Protein AF-0000000074344062 (afdb_homodimer)

Foldseek 3Di:
DPPQDDPVVLCVVQVDPDPLRSQLVSLVVVLVVLVVVLVVLVVVLVVLVVVLVVLVVVLVVLVPDPDDDPVSVVVSVVSVVVSVVSVVVSVVSVVVNVVSVVSNVVSVVSSVVSVVPD/DPPQDDLVVLCVVQVDPDPLRSQLVSLVVVLVVLVVVLVVLVVVLVVLVVVLVVLVVVLVVLVPDPDDDPVSVVVSVVSVVVSVVSVVVSVVSVVVNVVSVVSNVVSVVSSVVSVVPD

Nearest PDB structures (foldseek):
  6ixg-assembly2_B  TM=7.627E-01  e=2.201E+00  Homo sapiens
  3u0c-assembly2_B  TM=8.629E-01  e=7.868E+00  Shigella flexneri
  7nna-assembly1_A  TM=4.066E-01  e=1.851E+00  Klebsiella pneumoniae
  6ixg-assembly2_B  TM=7.555E-01  e=1.570E+00  Homo sapiens
  3u0c-assembly2_B  TM=8.623E-01  e=7.054E+00  Shigella flexneri

Radius of gyration: 23.97 Å; Cα contacts (8 Å, |Δi|>4): 207; chains: 2; bounding box: 23×77×47 Å

pLDDT: mean 91.56, std 9.97, range [42.31, 98.69]

Organism: Artemisia annua (NCBI:txid35608)

Secondary structure (DSSP, 8-state):
--PPP-HHHHHHHHT---HHHHHHHHHHHHHHHHHHHHHHHHHHHHHHHHHHHHHHHHHHHHTT-S---HHHHHHHHHHHHHHHHHHHHHHHHHHHHHHHHHHHHHHHHHHHHHHHT-/--PPP-HHHHHHHHT---HHHHHHHHHHHHHHHHHHHHHHHHHHHHHHHHHHHHHHHHHHHHTT-S---HHHHHHHHHHHHHHHHHHHHHHHHHHHHHHHHHHHHHHHHHHHHHHS--

Solvent-accessible surface area (backbone atoms only — not comparable to full-atom values): 12515 Å² total; per-residue (Å²): 128,83,72,72,69,52,70,70,52,33,22,62,73,70,72,40,89,49,49,37,56,32,44,28,52,51,32,50,52,50,35,53,53,46,47,50,52,45,55,52,46,50,54,50,38,52,53,41,53,52,41,44,53,46,49,53,52,43,54,59,53,60,71,65,54,86,76,75,48,72,47,39,52,54,43,50,54,43,49,53,53,48,39,55,49,45,51,55,48,37,51,41,45,52,54,38,46,52,51,49,50,52,50,40,54,50,29,54,51,48,33,50,61,35,63,68,67,117,127,84,72,72,70,53,70,69,53,33,22,62,74,68,70,40,88,48,50,36,56,32,44,28,52,51,31,51,52,49,36,53,53,48,48,52,53,45,54,53,46,49,52,50,40,52,55,40,53,52,42,44,53,46,48,51,53,43,53,58,52,60,70,65,54,86,76,75,50,71,48,40,50,54,41,51,53,44,49,53,53,48,40,55,48,45,50,53,48,39,51,41,45,51,53,39,46,51,52,49,51,53,49,42,53,51,30,54,50,47,32,51,61,35,63,70,67,120

Sequence (236 aa):
MVSTPNFDELKDICGSDESKDYFKFLFVQEEAENEGYIRKTIEWCDGMHEKIAKFGAMLEEGQRFSHFDVAHWDGMECLVEAQARNGVILQAFLRLLDVLHAARDEKRKHVTVMEVHEMVSTPNFDELKDICGSDESKDYFKFLFVQEEAENEGYIRKTIEWCDGMHEKIAKFGAMLEEGQRFSHFDVAHWDGMECLVEAQARNGVILQAFLRLLDVLHAARDEKRKHVTVMEVHE

Structure (mmCIF, N/CA/C/O backbone):
data_AF-0000000074344062-model_v1
#
loop_
_entity.id
_entity.type
_entity.pdbx_description
1 polymer 'Uncharacterized protein'
#
loop_
_atom_site.group_PDB
_atom_site.id
_atom_site.type_symbol
_atom_site.label_atom_id
_atom_site.label_alt_id
_atom_site.label_comp_id
_atom_site.label_asym_id
_atom_site.label_entity_id
_atom_site.label_seq_id
_atom_site.pdbx_PDB_ins_code
_atom_site.Cartn_x
_atom_site.Cartn_y
_atom_site.Cartn_z
_atom_site.occupancy
_atom_site.B_iso_or_equiv
_atom_site.auth_seq_id
_atom_site.auth_comp_id
_atom_site.auth_asym_id
_atom_site.auth_atom_id
_atom_site.pdbx_PDB_model_num
ATOM 1 N N . MET A 1 1 ? -3.361 13.633 -6.664 1 43.03 1 MET A N 1
ATOM 2 C CA . MET A 1 1 ? -3.096 13.906 -5.258 1 43.03 1 MET A CA 1
ATOM 3 C C . MET A 1 1 ? -3.164 15.406 -4.977 1 43.03 1 MET A C 1
ATOM 5 O O . MET A 1 1 ? -2.633 16.219 -5.746 1 43.03 1 MET A O 1
ATOM 9 N N . VAL A 1 2 ? -4.129 15.781 -4.219 1 48.28 2 VAL A N 1
ATOM 10 C CA . VAL A 1 2 ? -4.254 17.203 -3.932 1 48.28 2 VAL A CA 1
ATOM 11 C C . VAL A 1 2 ? -2.969 17.719 -3.291 1 48.28 2 VAL A C 1
ATOM 13 O O . VAL A 1 2 ? -2.432 17.094 -2.373 1 48.28 2 VAL A O 1
ATOM 16 N N . SER A 1 3 ? -2.297 18.516 -3.984 1 63.81 3 SER A N 1
ATOM 17 C CA . SER A 1 3 ? -1.089 19.156 -3.473 1 63.81 3 SER A CA 1
ATOM 18 C C . SER A 1 3 ? -1.348 19.828 -2.131 1 63.81 3 SER A C 1
ATOM 20 O O . SER A 1 3 ? -2.418 20.406 -1.913 1 63.81 3 SER A O 1
ATOM 22 N N . THR A 1 4 ? -0.592 19.438 -1.161 1 72.75 4 THR A N 1
ATOM 23 C CA . THR A 1 4 ? -0.65 20.109 0.133 1 72.75 4 THR A CA 1
ATOM 24 C C . THR A 1 4 ? -0.532 21.625 -0.034 1 72.75 4 THR A C 1
ATOM 26 O O . THR A 1 4 ? 0.423 22.109 -0.641 1 72.75 4 THR A O 1
ATOM 29 N N . PRO A 1 5 ? -1.468 22.312 0.393 1 80.69 5 PRO A N 1
ATOM 30 C CA . PRO A 1 5 ? -1.459 23.766 0.246 1 80.69 5 PRO A CA 1
ATOM 31 C C . PRO A 1 5 ? -0.423 24.453 1.142 1 80.69 5 PRO A C 1
ATOM 33 O O . PRO A 1 5 ? 0.085 23.828 2.08 1 80.69 5 PRO A O 1
ATOM 36 N N . ASN A 1 6 ? -0.035 25.734 0.671 1 87.12 6 ASN A N 1
ATOM 37 C CA . ASN A 1 6 ? 0.682 26.578 1.61 1 87.12 6 ASN A CA 1
ATOM 38 C C . ASN A 1 6 ? -0.279 27.344 2.525 1 87.12 6 ASN A C 1
ATOM 40 O O . ASN A 1 6 ? -1.493 27.141 2.453 1 87.12 6 ASN A O 1
ATOM 44 N N . PHE A 1 7 ? 0.28 28.266 3.469 1 89 7 PHE A N 1
ATOM 45 C CA . PHE A 1 7 ? -0.571 28.906 4.469 1 89 7 PHE A CA 1
ATOM 46 C C . PHE A 1 7 ? -1.594 29.812 3.805 1 89 7 PHE A C 1
ATOM 48 O O . PHE A 1 7 ? -2.766 29.828 4.188 1 89 7 PHE A O 1
ATOM 55 N N . ASP A 1 8 ? -1.146 30.578 2.795 1 89.06 8 ASP A N 1
ATOM 56 C CA . ASP A 1 8 ? -2.053 31.484 2.107 1 89.06 8 ASP A CA 1
ATOM 57 C C . ASP A 1 8 ? -3.195 30.719 1.438 1 89.06 8 ASP A C 1
ATOM 59 O O . ASP A 1 8 ? -4.355 31.141 1.524 1 89.06 8 ASP A O 1
ATOM 63 N N . GLU A 1 9 ? -2.807 29.641 0.802 1 90.19 9 GLU A N 1
ATOM 64 C CA . GLU A 1 9 ? -3.818 28.812 0.167 1 90.19 9 GLU A CA 1
ATOM 65 C C . GLU A 1 9 ? -4.781 28.234 1.198 1 90.19 9 GLU A C 1
ATOM 67 O O . GLU A 1 9 ? -5.988 28.156 0.956 1 90.19 9 GLU A O 1
ATOM 72 N N . LEU A 1 10 ? -4.234 27.812 2.32 1 91.06 10 LEU A N 1
ATOM 73 C CA . LEU A 1 10 ? -5.066 27.25 3.379 1 91.06 10 LEU A CA 1
ATOM 74 C C . LEU A 1 10 ? -6.066 28.281 3.893 1 91.06 10 LEU A C 1
ATOM 76 O O . LEU A 1 10 ? -7.234 27.969 4.113 1 91.06 10 LEU A O 1
ATOM 80 N N . LYS A 1 11 ? -5.586 29.484 4.059 1 91.44 11 LYS A N 1
ATOM 81 C CA . LYS A 1 11 ? -6.449 30.578 4.508 1 91.44 11 LYS A CA 1
ATOM 82 C C . LYS A 1 11 ? -7.586 30.812 3.518 1 91.44 11 LYS A C 1
ATOM 84 O O . LYS A 1 11 ? -8.742 30.984 3.918 1 91.44 11 LYS A O 1
ATOM 89 N N . ASP A 1 12 ? -7.219 30.766 2.305 1 93.06 12 ASP A N 1
ATOM 90 C CA . ASP A 1 12 ? -8.203 30.984 1.249 1 93.06 12 ASP A CA 1
ATOM 91 C C . ASP A 1 12 ? -9.258 29.875 1.255 1 93.06 12 ASP A C 1
ATOM 93 O O . ASP A 1 12 ? -10.453 30.156 1.164 1 93.06 12 ASP A O 1
ATOM 97 N N . ILE A 1 13 ? -8.781 28.703 1.413 1 90.94 13 ILE A N 1
ATOM 98 C CA . ILE A 1 13 ? -9.664 27.547 1.35 1 90.94 13 ILE A CA 1
ATOM 99 C C . ILE A 1 13 ? -10.594 27.531 2.561 1 90.94 13 ILE A C 1
ATOM 101 O O . ILE A 1 13 ? -11.789 27.266 2.432 1 90.94 13 ILE A O 1
ATOM 105 N N . CYS A 1 14 ? -10.07 27.812 3.699 1 89.94 14 CYS A N 1
ATOM 106 C CA . CYS A 1 14 ? -10.883 27.734 4.91 1 89.94 14 CYS A CA 1
ATOM 107 C C . CYS A 1 14 ? -11.656 29.031 5.129 1 89.94 14 CYS A C 1
ATOM 109 O O . CYS A 1 14 ? -12.602 29.062 5.918 1 89.94 14 CYS A O 1
ATOM 111 N N . GLY A 1 15 ? -11.203 30.234 4.516 1 91.12 15 GLY A N 1
ATOM 112 C CA . GLY A 1 15 ? -11.875 31.516 4.645 1 91.12 15 GLY A CA 1
ATOM 113 C C . GLY A 1 15 ? -11.578 32.219 5.961 1 91.12 15 GLY A C 1
ATOM 114 O O . GLY A 1 15 ? -12.438 32.906 6.504 1 91.12 15 GLY A O 1
ATOM 115 N N . SER A 1 16 ? -10.523 31.938 6.629 1 90.56 16 SER A N 1
ATOM 116 C CA . SER A 1 16 ? -10.148 32.469 7.938 1 90.56 16 SER A CA 1
ATOM 117 C C . SER A 1 16 ? -8.641 32.688 8.031 1 90.56 16 SER A C 1
ATOM 119 O O . SER A 1 16 ? -7.855 31.875 7.543 1 90.56 16 SER A O 1
ATOM 121 N N . ASP A 1 17 ? -8.328 33.781 8.75 1 88.19 17 ASP A N 1
ATOM 122 C CA . ASP A 1 17 ? -6.922 34.094 9.023 1 88.19 17 ASP A CA 1
ATOM 123 C C . ASP A 1 17 ? -6.508 33.594 10.398 1 88.19 17 ASP A C 1
ATOM 125 O O . ASP A 1 17 ? -5.344 33.719 10.797 1 88.19 17 ASP A O 1
ATOM 129 N N . GLU A 1 18 ? -7.449 32.969 11.055 1 88.69 18 GLU A N 1
ATOM 130 C CA . GLU A 1 18 ? -7.133 32.469 12.391 1 88.69 18 GLU A CA 1
ATOM 131 C C . GLU A 1 18 ? -6.352 31.141 12.32 1 88.69 18 GLU A C 1
ATOM 133 O O . GLU A 1 18 ? -6.777 30.203 11.656 1 88.69 18 GLU A O 1
ATOM 138 N N . SER A 1 19 ? -5.211 31.125 13.039 1 89.44 19 SER A N 1
ATOM 139 C CA . SER A 1 19 ? -4.297 30 12.992 1 89.44 19 SER A CA 1
ATOM 140 C C . SER A 1 19 ? -5.012 28.688 13.344 1 89.44 19 SER A C 1
ATOM 142 O O . SER A 1 19 ? -4.801 27.672 12.695 1 89.44 19 SER A O 1
ATOM 144 N N . LYS A 1 20 ? -5.82 28.781 14.305 1 92 20 LYS A N 1
ATOM 145 C CA . LYS A 1 20 ? -6.52 27.578 14.758 1 92 20 LYS A CA 1
ATOM 146 C C . LYS A 1 20 ? -7.363 26.984 13.633 1 92 20 LYS A C 1
ATOM 148 O O . LYS A 1 20 ? -7.43 25.75 13.484 1 92 20 LYS A O 1
ATOM 153 N N . ASP A 1 21 ? -7.945 27.812 12.797 1 92.44 21 ASP A N 1
ATOM 154 C CA . ASP A 1 21 ? -8.859 27.359 11.758 1 92.44 21 ASP A CA 1
ATOM 155 C C . ASP A 1 21 ? -8.086 26.719 10.602 1 92.44 21 ASP A C 1
ATOM 157 O O . ASP A 1 21 ? -8.438 25.625 10.148 1 92.44 21 ASP A O 1
ATOM 161 N N . TYR A 1 22 ? -7.039 27.391 10.133 1 92.25 22 TYR A N 1
ATOM 162 C CA . TYR A 1 22 ? -6.383 26.828 8.953 1 92.25 22 TYR A CA 1
ATOM 163 C C . TYR A 1 22 ? -5.52 25.625 9.336 1 92.25 22 TYR A C 1
ATOM 165 O O . TYR A 1 22 ? -5.367 24.68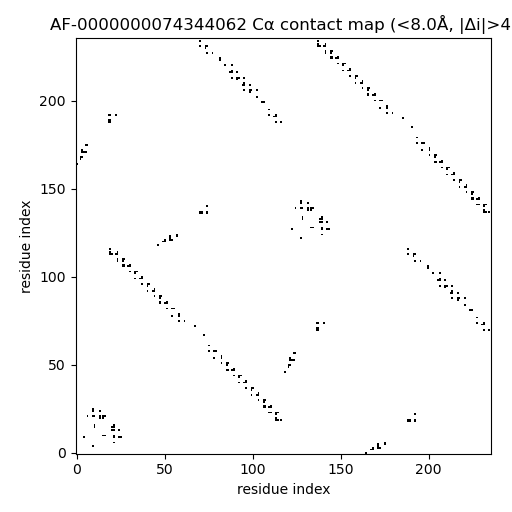8 8.547 1 92.25 22 TYR A O 1
ATOM 173 N N . PHE A 1 23 ? -4.984 25.547 10.57 1 93.81 23 PHE A N 1
ATOM 174 C CA . PHE A 1 23 ? -4.293 24.344 11 1 93.81 23 PHE A CA 1
ATOM 175 C C . PHE A 1 23 ? -5.27 23.188 11.172 1 93.81 23 PHE A C 1
ATOM 177 O O . PHE A 1 23 ? -4.98 22.047 10.781 1 93.81 23 PHE A O 1
ATOM 184 N N . LYS A 1 24 ? -6.367 23.484 11.797 1 95.06 24 LYS A N 1
ATOM 185 C CA . LYS A 1 24 ? -7.383 22.438 11.922 1 95.06 24 LYS A CA 1
ATOM 186 C C . LYS A 1 24 ? -7.766 21.875 10.562 1 95.06 24 LYS A C 1
ATOM 188 O O . LYS A 1 24 ? -7.82 20.656 10.383 1 95.06 24 LYS A O 1
ATOM 193 N N . PHE A 1 25 ? -8.055 22.75 9.648 1 94.69 25 PHE A N 1
ATOM 194 C CA . PHE A 1 25 ? -8.398 22.312 8.297 1 94.69 25 PHE A CA 1
ATOM 195 C C . PHE A 1 25 ? -7.32 21.406 7.723 1 94.69 25 PHE A C 1
ATOM 197 O O . PHE A 1 25 ? -7.621 20.359 7.16 1 94.69 25 PHE A O 1
ATOM 204 N N . LEU A 1 26 ? -6.059 21.812 7.777 1 94.88 26 LEU A N 1
ATOM 205 C CA . LEU A 1 26 ? -4.926 21.047 7.281 1 94.88 26 LEU A CA 1
ATOM 206 C C . LEU A 1 26 ? -4.945 19.625 7.855 1 94.88 26 LEU A C 1
ATOM 208 O O . LEU A 1 26 ? -4.879 18.656 7.105 1 94.88 26 LEU A O 1
ATOM 212 N N . PHE A 1 27 ? -5.102 19.5 9.133 1 96 27 PHE A N 1
ATOM 213 C CA . PHE A 1 27 ? -4.949 18.203 9.773 1 96 27 PHE A CA 1
ATOM 214 C C . PHE A 1 27 ? -6.18 17.344 9.539 1 96 27 PHE A C 1
ATOM 216 O O . PHE A 1 27 ? -6.082 16.109 9.469 1 96 27 PHE A O 1
ATOM 223 N N . VAL A 1 28 ? -7.32 18 9.375 1 95.81 28 VAL A N 1
ATOM 224 C CA . VAL A 1 28 ? -8.5 17.25 8.977 1 95.81 28 VAL A CA 1
ATOM 225 C C . VAL A 1 28 ? -8.289 16.641 7.59 1 95.81 28 VAL A C 1
ATOM 227 O O . VAL A 1 28 ? -8.633 15.484 7.348 1 95.81 28 VAL A O 1
ATOM 230 N N . GLN A 1 29 ? -7.73 17.406 6.676 1 93.88 29 GLN A N 1
ATOM 231 C CA . GLN A 1 29 ? -7.438 16.891 5.34 1 93.88 29 GLN A CA 1
ATOM 232 C C . GLN A 1 29 ? -6.414 15.758 5.391 1 93.88 29 GLN A C 1
ATOM 234 O O . GLN A 1 29 ? -6.562 14.75 4.699 1 93.88 29 GLN A O 1
ATOM 239 N N . GLU A 1 30 ? -5.406 15.914 6.227 1 95 30 GLU A N 1
ATOM 240 C CA . GLU A 1 30 ? -4.395 14.875 6.395 1 95 30 GLU A CA 1
ATOM 241 C C . GLU A 1 30 ? -5.016 13.578 6.922 1 95 30 GLU A C 1
ATOM 243 O O . GLU A 1 30 ? -4.66 12.492 6.473 1 95 30 GLU A O 1
ATOM 248 N N . GLU A 1 31 ? -5.871 13.734 7.863 1 95.69 31 GLU A N 1
ATOM 249 C CA . GLU A 1 31 ? -6.547 12.562 8.414 1 95.69 31 GLU A CA 1
ATOM 250 C C . GLU A 1 31 ? -7.352 11.836 7.34 1 95.69 31 GLU A C 1
ATOM 252 O O . GLU A 1 31 ? -7.297 10.609 7.242 1 95.69 31 GLU A O 1
ATOM 257 N N . ALA A 1 32 ? -8.086 12.578 6.555 1 95.88 32 ALA A N 1
ATOM 258 C CA . ALA A 1 32 ? -8.906 12 5.496 1 95.88 32 ALA A CA 1
ATOM 259 C C . ALA A 1 32 ? -8.039 11.258 4.48 1 95.88 32 ALA A C 1
ATOM 261 O O . ALA A 1 32 ? -8.398 10.156 4.039 1 95.88 32 ALA A O 1
ATOM 262 N N . GLU A 1 33 ? -6.988 11.836 4.074 1 95.06 33 GLU A N 1
ATOM 263 C CA . GLU A 1 33 ? -6.066 11.195 3.141 1 95.06 33 GLU A CA 1
ATOM 264 C C . GLU A 1 33 ? -5.5 9.906 3.721 1 95.06 33 GLU A C 1
ATOM 266 O O . GLU A 1 33 ? -5.426 8.891 3.027 1 95.06 33 GLU A O 1
ATOM 271 N N . ASN A 1 34 ? -5.051 10.008 4.957 1 96.94 34 ASN A N 1
ATOM 272 C CA . ASN A 1 34 ? -4.535 8.82 5.637 1 96.94 34 ASN A CA 1
ATOM 273 C C . ASN A 1 34 ? -5.574 7.707 5.688 1 96.94 34 ASN A C 1
ATOM 275 O O . ASN A 1 34 ? -5.242 6.535 5.492 1 96.94 34 ASN A O 1
ATOM 279 N N . GLU A 1 35 ? -6.77 8.07 5.934 1 97.69 35 GLU A N 1
ATOM 280 C CA . GLU A 1 35 ? -7.848 7.086 5.934 1 97.69 35 GLU A CA 1
ATOM 281 C C . GLU A 1 35 ? -7.973 6.402 4.574 1 97.69 35 GLU A C 1
ATOM 283 O O . GLU A 1 35 ? -8.281 5.211 4.5 1 97.69 35 GLU A O 1
ATOM 288 N N . GLY A 1 36 ? -7.785 7.176 3.561 1 96.81 36 GLY A N 1
ATOM 289 C CA . GLY A 1 36 ? -7.762 6.582 2.234 1 96.81 36 GLY A CA 1
ATOM 290 C C . GLY A 1 36 ? -6.691 5.52 2.07 1 96.81 36 GLY A C 1
ATOM 291 O O . GLY A 1 36 ? -6.953 4.449 1.514 1 96.81 36 GLY A O 1
ATOM 292 N N . TYR A 1 37 ? -5.5 5.809 2.568 1 97.56 37 TYR A N 1
ATOM 293 C CA . TYR A 1 37 ? -4.426 4.82 2.535 1 97.56 37 TYR A CA 1
ATOM 294 C C . TYR A 1 37 ? -4.812 3.568 3.314 1 97.56 37 TYR A C 1
ATOM 296 O O . TYR A 1 37 ? -4.586 2.447 2.855 1 97.56 37 TYR A O 1
ATOM 304 N N . ILE A 1 38 ? -5.398 3.77 4.531 1 98.44 38 ILE A N 1
ATOM 305 C CA . ILE A 1 38 ? -5.777 2.664 5.406 1 98.44 38 ILE A CA 1
ATOM 306 C C . ILE A 1 38 ? -6.793 1.77 4.699 1 98.44 38 ILE A C 1
ATOM 308 O O . ILE A 1 38 ? -6.609 0.553 4.621 1 98.44 38 ILE A O 1
ATOM 312 N N . ARG A 1 39 ? -7.828 2.361 4.141 1 98.5 39 ARG A N 1
ATOM 313 C CA . ARG A 1 39 ? -8.875 1.599 3.475 1 98.5 39 ARG A CA 1
ATOM 314 C C . ARG A 1 39 ? -8.312 0.765 2.332 1 98.5 39 ARG A C 1
ATOM 316 O O . ARG A 1 39 ? -8.625 -0.421 2.205 1 98.5 39 ARG A O 1
ATOM 323 N N . LYS A 1 40 ? -7.449 1.355 1.534 1 98.12 40 LYS A N 1
ATOM 324 C CA . LYS A 1 40 ? -6.867 0.643 0.4 1 98.12 40 LYS A CA 1
ATOM 325 C C . LYS A 1 40 ? -5.945 -0.478 0.87 1 98.12 40 LYS A C 1
ATOM 327 O O . LYS A 1 40 ? -5.93 -1.562 0.284 1 98.12 40 LYS A O 1
ATOM 332 N N . THR A 1 41 ? -5.176 -0.195 1.874 1 98.5 41 THR A N 1
ATOM 333 C CA . THR A 1 41 ? -4.262 -1.2 2.402 1 98.5 41 THR A CA 1
ATOM 334 C C . THR A 1 41 ? -5.035 -2.381 2.984 1 98.5 41 THR A C 1
ATOM 336 O O . THR A 1 41 ? -4.637 -3.535 2.812 1 98.5 41 THR A O 1
ATOM 339 N N . ILE A 1 42 ? -6.129 -2.098 3.676 1 98.69 42 ILE A N 1
ATOM 340 C CA . ILE A 1 42 ? -6.977 -3.164 4.199 1 98.69 42 ILE A CA 1
ATOM 341 C C . ILE A 1 42 ? -7.5 -4.02 3.049 1 98.69 42 ILE A C 1
ATOM 343 O O . ILE A 1 42 ? -7.488 -5.25 3.125 1 98.69 42 ILE A O 1
ATOM 347 N N . GLU A 1 43 ? -7.961 -3.377 2.008 1 97.38 43 GLU A N 1
ATOM 348 C CA . GLU A 1 43 ? -8.422 -4.09 0.821 1 97.38 43 GLU A CA 1
ATOM 349 C C . GLU A 1 43 ? -7.34 -5.02 0.281 1 97.38 43 GLU A C 1
ATOM 351 O O . GLU A 1 43 ? -7.625 -6.16 -0.096 1 97.38 43 GLU A O 1
ATOM 356 N N . TRP A 1 44 ? -6.156 -4.512 0.21 1 97.06 44 TRP A N 1
ATOM 357 C CA . TRP A 1 44 ? -5.047 -5.309 -0.296 1 97.06 44 TRP A CA 1
ATOM 358 C C . TRP A 1 44 ? -4.746 -6.477 0.635 1 97.06 44 TRP A C 1
ATOM 360 O O . TRP A 1 44 ? -4.473 -7.59 0.177 1 97.06 44 TRP A O 1
ATOM 370 N N . CYS A 1 45 ? -4.766 -6.262 1.948 1 97.94 45 CYS A N 1
ATOM 371 C CA . CYS A 1 45 ? -4.578 -7.332 2.922 1 97.94 45 CYS A CA 1
ATOM 372 C C . CYS A 1 45 ? -5.621 -8.43 2.738 1 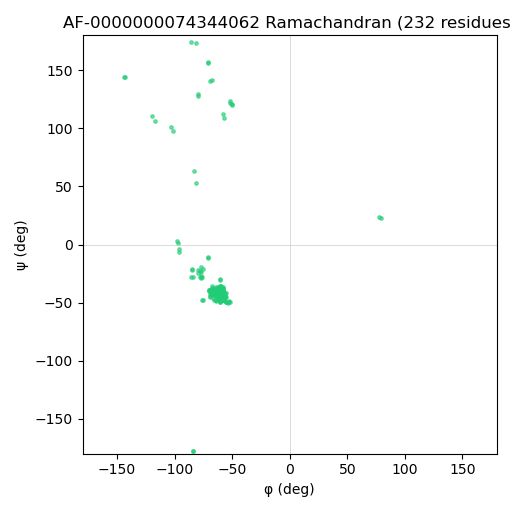97.94 45 CYS A C 1
ATOM 374 O O . CYS A 1 45 ? -5.289 -9.609 2.738 1 97.94 45 CYS A O 1
ATOM 376 N N . ASP A 1 46 ? -6.852 -8.008 2.602 1 96.31 46 ASP A N 1
ATOM 377 C CA . ASP A 1 46 ? -7.926 -8.969 2.396 1 96.31 46 ASP A CA 1
ATOM 378 C C . ASP A 1 46 ? -7.695 -9.789 1.129 1 96.31 46 ASP A C 1
ATOM 380 O O . ASP A 1 46 ? -7.859 -11.008 1.136 1 96.31 46 ASP A O 1
ATOM 384 N N . GLY A 1 47 ? -7.352 -9.086 0.066 1 93.31 47 GLY A N 1
ATOM 385 C CA . GLY A 1 47 ? -7.047 -9.781 -1.175 1 93.31 47 GLY A CA 1
ATOM 386 C C . GLY A 1 47 ? -5.914 -10.781 -1.035 1 93.31 47 GLY A C 1
ATOM 387 O O . GLY A 1 47 ? -5.984 -11.891 -1.578 1 93.31 47 GLY A O 1
ATOM 388 N N . MET A 1 48 ? -4.891 -10.422 -0.282 1 95.12 48 MET A N 1
ATOM 389 C CA . MET A 1 48 ? -3.746 -11.312 -0.087 1 95.12 48 MET A CA 1
ATOM 390 C C . MET A 1 48 ? -4.129 -12.516 0.771 1 95.12 48 MET A C 1
ATOM 392 O O . MET A 1 48 ? -3.682 -13.633 0.514 1 95.12 48 MET A O 1
ATOM 396 N N . HIS A 1 49 ? -4.93 -12.305 1.78 1 96 49 HIS A N 1
ATOM 397 C CA . HIS A 1 49 ? -5.434 -13.398 2.598 1 96 49 HIS A CA 1
ATOM 398 C C . HIS A 1 49 ? -6.184 -14.422 1.749 1 96 49 HIS A C 1
ATOM 400 O O . HIS A 1 49 ? -5.977 -15.625 1.895 1 96 49 HIS A O 1
ATOM 406 N N . GLU A 1 50 ? -7.016 -13.922 0.968 1 92.69 50 GLU A N 1
ATOM 407 C CA . GLU A 1 50 ? -7.781 -14.797 0.084 1 92.69 50 GLU A CA 1
ATOM 408 C C . GLU A 1 50 ? -6.859 -15.586 -0.846 1 92.69 50 GLU A C 1
ATOM 410 O O . GLU A 1 50 ? -7.051 -16.781 -1.054 1 92.69 50 GLU A O 1
ATOM 415 N N . LYS A 1 51 ? -5.895 -14.961 -1.346 1 93.38 51 LYS A N 1
ATOM 416 C CA . LYS A 1 51 ? -4.953 -15.602 -2.256 1 93.38 51 LYS A CA 1
ATOM 417 C C . LYS A 1 51 ? -4.18 -16.719 -1.551 1 93.38 51 LYS A C 1
ATOM 419 O O . LYS A 1 51 ? -3.986 -17.797 -2.109 1 93.38 51 LYS A O 1
ATOM 424 N N . ILE A 1 52 ? -3.691 -16.406 -0.437 1 95.5 52 ILE A N 1
ATOM 425 C CA . ILE A 1 52 ? -2.949 -17.391 0.337 1 95.5 52 ILE A CA 1
ATOM 426 C C . ILE A 1 52 ? -3.824 -18.625 0.575 1 95.5 52 ILE A C 1
ATOM 428 O O . ILE A 1 52 ? -3.371 -19.766 0.403 1 95.5 52 ILE A O 1
ATOM 432 N N . ALA A 1 53 ? -5.07 -18.391 0.943 1 94.06 53 ALA A N 1
ATOM 433 C CA . ALA A 1 53 ? -5.996 -19.5 1.161 1 94.06 53 ALA A CA 1
ATOM 434 C C . ALA A 1 53 ? -6.215 -20.297 -0.123 1 94.06 53 ALA A C 1
ATOM 436 O O . ALA A 1 53 ? -6.191 -21.531 -0.108 1 94.06 53 ALA A O 1
ATOM 437 N N . LYS A 1 54 ? -6.395 -19.625 -1.222 1 92.56 54 LYS A N 1
ATOM 438 C CA . LYS A 1 54 ? -6.637 -20.281 -2.508 1 92.56 54 LYS A CA 1
ATOM 439 C C . LYS A 1 54 ? -5.414 -21.078 -2.959 1 92.56 54 LYS A C 1
ATOM 441 O O . LYS A 1 54 ? -5.547 -22.188 -3.471 1 92.56 54 LYS A O 1
ATOM 446 N N . PHE A 1 55 ? -4.258 -20.516 -2.795 1 94.56 55 PHE A N 1
ATOM 447 C CA . PHE A 1 55 ? -3.039 -21.234 -3.152 1 94.56 55 PHE A CA 1
ATOM 448 C C . PHE A 1 55 ? -2.863 -22.469 -2.279 1 94.56 55 PHE A C 1
ATOM 450 O O . PHE A 1 55 ? -2.438 -23.516 -2.76 1 94.56 55 PHE A O 1
ATOM 457 N N . GLY A 1 56 ? -3.25 -22.312 -1.012 1 93.62 56 GLY A N 1
ATOM 458 C CA . GLY A 1 56 ? -3.252 -23.5 -0.152 1 93.62 56 GLY A CA 1
ATOM 459 C C . GLY A 1 56 ? -4.148 -24.609 -0.663 1 93.62 56 GLY A C 1
ATOM 460 O O . GLY A 1 56 ? -3.746 -25.766 -0.691 1 93.62 56 GLY A O 1
ATOM 461 N N . ALA A 1 57 ? -5.344 -24.234 -1.09 1 93 57 ALA A N 1
ATOM 462 C CA . ALA A 1 57 ? -6.293 -25.203 -1.633 1 93 57 ALA A CA 1
ATOM 463 C C . ALA A 1 57 ? -5.766 -25.812 -2.924 1 93 57 ALA A C 1
ATOM 465 O O . ALA A 1 57 ? -5.918 -27.016 -3.148 1 93 57 ALA A O 1
ATOM 466 N N . MET A 1 58 ? -5.145 -25.062 -3.756 1 92.75 58 MET A N 1
ATOM 467 C CA . MET A 1 58 ? -4.582 -25.547 -5.012 1 92.75 58 MET A CA 1
ATOM 468 C C . MET A 1 58 ? -3.449 -26.547 -4.758 1 92.75 58 MET A C 1
ATOM 470 O O . MET A 1 58 ? -3.312 -27.531 -5.473 1 92.75 58 MET A O 1
ATOM 474 N N . LEU A 1 59 ? -2.629 -26.25 -3.803 1 93.44 59 LEU A N 1
ATOM 475 C CA . LEU A 1 59 ? -1.537 -27.141 -3.449 1 93.44 59 LEU A CA 1
ATOM 476 C C . LEU A 1 59 ? -2.074 -28.5 -3.006 1 93.44 59 LEU A C 1
ATOM 478 O O . LEU A 1 59 ? -1.567 -29.547 -3.43 1 93.44 59 LEU A O 1
ATOM 482 N N . GLU A 1 60 ? -3.158 -28.5 -2.262 1 91.25 60 GLU A N 1
ATOM 483 C CA . GLU A 1 60 ? -3.787 -29.734 -1.828 1 91.25 60 GLU A CA 1
ATOM 484 C C . GLU A 1 60 ? -4.367 -30.5 -3.014 1 91.25 60 GLU A C 1
ATOM 486 O O . GLU A 1 60 ? -4.184 -31.719 -3.121 1 91.25 60 GLU A O 1
ATOM 491 N N . GLU A 1 61 ? -4.973 -29.766 -3.857 1 88.12 61 GLU A N 1
ATOM 492 C CA . GLU A 1 61 ? -5.566 -30.375 -5.047 1 88.12 61 GLU A CA 1
ATOM 493 C C . GLU A 1 61 ? -4.488 -30.922 -5.977 1 88.12 61 GLU A C 1
ATOM 495 O O . GLU A 1 61 ? -4.633 -32.031 -6.512 1 88.12 61 GLU A O 1
ATOM 500 N N . GLY A 1 62 ? -3.469 -30.125 -6.211 1 87.31 62 GLY A N 1
ATOM 501 C CA . GLY A 1 62 ? -2.406 -30.531 -7.121 1 87.31 62 GLY A CA 1
ATOM 502 C C . GLY A 1 62 ? -1.681 -31.781 -6.68 1 87.31 62 GLY A C 1
ATOM 503 O O . GLY A 1 62 ? -1.177 -32.531 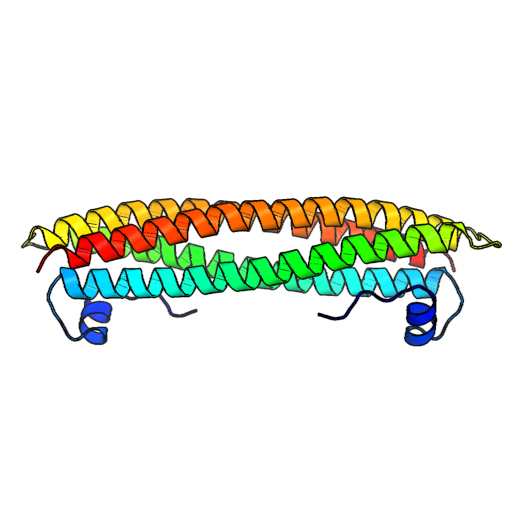-7.508 1 87.31 62 GLY A O 1
ATOM 504 N N . GLN A 1 63 ? -1.611 -32 -5.383 1 87.06 63 GLN A N 1
ATOM 505 C CA . GLN A 1 63 ? -0.951 -33.188 -4.832 1 87.06 63 GLN A CA 1
ATOM 506 C C . GLN A 1 63 ? -1.769 -34.438 -5.094 1 87.06 63 GLN A C 1
ATOM 508 O O . GLN A 1 63 ? -1.247 -35.562 -5.008 1 87.06 63 GLN A O 1
ATOM 513 N N . ARG A 1 64 ? -3.014 -34.25 -5.559 1 79.75 64 ARG A N 1
ATOM 514 C CA . ARG A 1 64 ? -3.91 -35.375 -5.762 1 79.75 64 ARG A CA 1
ATOM 515 C C . ARG A 1 64 ? -3.898 -35.844 -7.219 1 79.75 64 ARG A C 1
ATOM 517 O O . ARG A 1 64 ? -4.5 -36.844 -7.566 1 79.75 64 ARG A O 1
ATOM 524 N N . PHE A 1 65 ? -3.18 -35.031 -7.957 1 76 65 PHE A N 1
ATOM 525 C CA . PHE A 1 65 ? -3.145 -35.438 -9.359 1 76 65 PHE A CA 1
ATOM 526 C C . PHE A 1 65 ? -2.375 -36.75 -9.531 1 76 65 PHE A C 1
ATOM 528 O O . PHE A 1 65 ? -1.449 -37.031 -8.766 1 76 65 PHE A O 1
ATOM 535 N N . SER A 1 66 ? -2.809 -37.594 -10.367 1 67.62 66 SER A N 1
ATOM 536 C CA . SER A 1 66 ? -2.264 -38.938 -10.57 1 67.62 66 SER A CA 1
ATOM 537 C C . SER A 1 66 ? -1.1 -38.906 -11.555 1 67.62 66 SER A C 1
ATOM 539 O O . SER A 1 66 ? -0.234 -39.781 -11.523 1 67.62 66 SER A O 1
ATOM 541 N N . HIS A 1 67 ? -1.098 -38 -12.422 1 67.94 67 HIS A N 1
ATOM 542 C CA . HIS A 1 67 ? -0.032 -37.938 -13.414 1 67.94 67 HIS A CA 1
ATOM 543 C C . HIS A 1 67 ? 0.765 -36.656 -13.281 1 67.94 67 HIS A C 1
ATOM 545 O O . HIS A 1 67 ? 0.206 -35.562 -13.391 1 67.94 67 HIS A O 1
ATOM 551 N N . PHE A 1 68 ? 1.981 -36.812 -12.75 1 73.62 68 PHE A N 1
ATOM 552 C CA . PHE A 1 68 ? 2.881 -35.688 -12.578 1 73.62 68 PHE A CA 1
ATOM 553 C C . PHE A 1 68 ? 3.938 -35.656 -13.672 1 73.62 68 PHE A C 1
ATOM 555 O O . PHE A 1 68 ? 4.75 -36.594 -13.781 1 73.62 68 PHE A O 1
ATOM 562 N N . ASP A 1 69 ? 3.639 -34.844 -14.648 1 81.19 69 ASP A N 1
ATOM 563 C CA . ASP A 1 69 ? 4.781 -34.625 -15.531 1 81.19 69 ASP A CA 1
ATOM 564 C C . ASP A 1 69 ? 5.723 -33.562 -14.945 1 81.19 69 ASP A C 1
ATOM 566 O O . ASP A 1 69 ? 5.484 -33.062 -13.852 1 81.19 69 ASP A O 1
ATOM 570 N N . VAL A 1 70 ? 6.805 -33.438 -15.625 1 85.81 70 VAL A N 1
ATOM 571 C CA . VAL A 1 70 ? 7.855 -32.562 -15.117 1 85.81 70 VAL A CA 1
ATOM 572 C C . VAL A 1 70 ? 7.309 -31.156 -14.945 1 85.81 70 VAL A C 1
ATOM 574 O O . VAL A 1 70 ? 7.59 -30.484 -13.938 1 85.81 70 VAL A O 1
ATOM 577 N N . ALA A 1 71 ? 6.469 -30.781 -15.891 1 88.31 71 ALA A N 1
ATOM 578 C 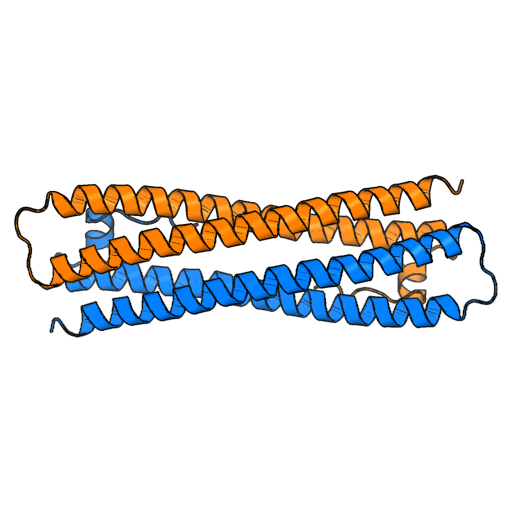CA . ALA A 1 71 ? 5.914 -29.422 -15.828 1 88.31 71 ALA A CA 1
ATOM 579 C C . ALA A 1 71 ? 4.996 -29.266 -14.625 1 88.31 71 ALA A C 1
ATOM 581 O O . ALA A 1 71 ? 4.949 -28.188 -14.016 1 88.31 71 ALA A O 1
ATOM 582 N N . HIS A 1 72 ? 4.273 -30.219 -14.305 1 91.12 72 HIS A N 1
ATOM 583 C CA . HIS A 1 72 ? 3.396 -30.172 -13.141 1 91.12 72 HIS A CA 1
ATOM 584 C C . HIS A 1 72 ? 4.195 -30.016 -11.852 1 91.12 72 HIS A C 1
ATOM 586 O O . HIS A 1 72 ? 3.859 -29.172 -11.008 1 91.12 72 HIS A O 1
ATOM 592 N N . TRP A 1 73 ? 5.199 -30.797 -11.82 1 91.88 73 TRP A N 1
ATOM 593 C CA . TRP A 1 73 ? 6.035 -30.75 -10.625 1 91.88 73 TRP A CA 1
ATOM 594 C C . TRP A 1 73 ? 6.664 -29.359 -10.469 1 91.88 73 TRP A C 1
ATOM 596 O O . TRP A 1 73 ? 6.625 -28.781 -9.383 1 91.88 73 TRP A O 1
ATOM 606 N N . ASP A 1 74 ? 7.207 -28.844 -11.516 1 92.69 74 ASP A N 1
ATOM 607 C CA . ASP A 1 74 ? 7.801 -27.516 -11.492 1 92.69 74 ASP A CA 1
ATOM 608 C C . ASP A 1 74 ? 6.762 -26.453 -11.117 1 92.69 74 ASP A C 1
ATOM 610 O O . ASP A 1 74 ? 7.051 -25.547 -10.336 1 92.69 74 ASP A O 1
ATOM 614 N N . GLY A 1 75 ? 5.543 -26.625 -11.648 1 93.62 75 GLY A N 1
ATOM 615 C CA . GLY A 1 75 ? 4.469 -25.703 -11.336 1 93.62 75 GLY A CA 1
ATOM 616 C C . GLY A 1 75 ? 4.07 -25.719 -9.875 1 93.62 75 GLY A C 1
ATOM 617 O O . GLY A 1 75 ? 3.844 -24.672 -9.266 1 93.62 75 GLY A O 1
ATOM 618 N N . MET A 1 76 ? 4.09 -26.891 -9.352 1 94.25 76 MET A N 1
ATOM 619 C CA . MET A 1 76 ? 3.746 -27.047 -7.941 1 94.25 76 MET A CA 1
ATOM 620 C C . MET A 1 76 ? 4.828 -26.453 -7.047 1 94.25 76 MET A C 1
ATOM 622 O O . MET A 1 76 ? 4.523 -25.828 -6.027 1 94.25 76 MET A O 1
ATOM 626 N N . GLU A 1 77 ? 6.035 -26.625 -7.387 1 94.88 77 GLU A N 1
ATOM 627 C CA . GLU A 1 77 ? 7.129 -26.016 -6.637 1 94.88 77 GLU A CA 1
ATOM 628 C C . GLU A 1 77 ? 7.039 -24.484 -6.672 1 94.88 77 GLU A C 1
ATOM 630 O O . GLU A 1 77 ? 7.207 -23.828 -5.645 1 94.88 77 GLU A O 1
ATOM 635 N N . CYS A 1 78 ? 6.73 -23.984 -7.84 1 96.5 78 CYS A N 1
ATOM 636 C CA . CYS A 1 78 ? 6.527 -22.547 -7.977 1 96.5 78 CYS A CA 1
ATOM 637 C C . CYS A 1 78 ? 5.367 -22.062 -7.117 1 96.5 78 CYS A C 1
ATOM 639 O O . CYS A 1 78 ? 5.426 -20.984 -6.523 1 96.5 78 CYS A O 1
ATOM 641 N N . LEU A 1 79 ? 4.316 -22.828 -7.082 1 95.5 79 LEU A N 1
ATOM 642 C CA . LEU A 1 79 ? 3.143 -22.484 -6.289 1 95.5 79 LEU A CA 1
ATOM 643 C C . LEU A 1 79 ? 3.488 -22.422 -4.805 1 95.5 79 LEU A C 1
ATOM 645 O O . LEU A 1 79 ? 3.01 -21.531 -4.09 1 95.5 79 LEU A O 1
ATOM 649 N N . VAL A 1 80 ? 4.293 -23.328 -4.316 1 96.5 80 VAL A N 1
ATOM 650 C CA . VAL A 1 80 ? 4.734 -23.328 -2.928 1 96.5 80 VAL A CA 1
ATOM 651 C C . VAL A 1 80 ? 5.512 -22.047 -2.633 1 96.5 80 VAL A C 1
ATOM 653 O O . VAL A 1 80 ? 5.266 -21.375 -1.622 1 96.5 80 VAL A O 1
ATOM 656 N N . GLU A 1 81 ? 6.438 -21.688 -3.5 1 97.06 81 GLU A N 1
ATOM 657 C CA . GLU A 1 81 ? 7.227 -20.469 -3.334 1 97.06 81 GLU A CA 1
ATOM 658 C C . GLU A 1 81 ? 6.336 -19.234 -3.348 1 97.06 81 GLU A C 1
ATOM 660 O O . GLU A 1 81 ? 6.531 -18.312 -2.551 1 97.06 81 GLU A O 1
ATOM 665 N N . ALA A 1 82 ? 5.379 -19.234 -4.254 1 96.31 82 ALA A N 1
ATOM 666 C CA . ALA A 1 82 ? 4.469 -18.109 -4.367 1 96.31 82 ALA A CA 1
ATOM 667 C C . ALA A 1 82 ? 3.639 -17.938 -3.094 1 96.31 82 ALA A C 1
ATOM 669 O O . ALA A 1 82 ? 3.389 -16.812 -2.648 1 96.31 82 ALA A O 1
ATOM 670 N N . GLN A 1 83 ? 3.199 -19.047 -2.592 1 95.44 83 GLN A N 1
ATOM 671 C CA . GLN A 1 83 ? 2.434 -19 -1.351 1 95.44 83 GLN A CA 1
ATOM 672 C C . GLN A 1 83 ? 3.252 -18.375 -0.222 1 95.44 83 GLN A C 1
ATOM 674 O O . GLN A 1 83 ? 2.756 -17.531 0.515 1 95.44 83 GLN A O 1
ATOM 679 N N . ALA A 1 84 ? 4.438 -18.797 -0.085 1 96.88 84 ALA A N 1
ATOM 680 C CA . ALA A 1 84 ? 5.332 -18.25 0.931 1 96.88 84 ALA A CA 1
ATOM 681 C C . ALA A 1 84 ? 5.547 -16.75 0.72 1 96.88 84 ALA A C 1
ATOM 683 O O . ALA A 1 84 ? 5.5 -15.977 1.673 1 96.88 84 ALA A O 1
ATOM 684 N N . ARG A 1 85 ? 5.781 -16.344 -0.493 1 97.25 85 ARG A N 1
ATOM 685 C CA . ARG A 1 85 ? 6.004 -14.938 -0.837 1 97.25 85 ARG A CA 1
ATOM 686 C C . ARG A 1 85 ? 4.773 -14.094 -0.522 1 97.25 85 ARG A C 1
ATOM 688 O O . ARG A 1 85 ? 4.895 -12.969 -0.041 1 97.25 85 ARG A O 1
ATOM 695 N N . ASN A 1 86 ? 3.617 -14.672 -0.851 1 96.44 86 ASN A N 1
ATOM 696 C CA . ASN A 1 86 ? 2.385 -13.953 -0.531 1 96.44 86 ASN A CA 1
ATOM 697 C C . ASN A 1 86 ? 2.252 -13.711 0.97 1 96.44 86 ASN A C 1
ATOM 699 O O . ASN A 1 86 ? 1.732 -12.672 1.39 1 96.44 86 ASN A O 1
ATOM 703 N N . GLY A 1 87 ? 2.695 -14.656 1.754 1 97.44 87 GLY A N 1
ATOM 704 C CA . GLY A 1 87 ? 2.742 -14.43 3.191 1 97.44 87 GLY A CA 1
ATOM 705 C C . GLY A 1 87 ? 3.633 -13.273 3.586 1 97.44 87 GLY A C 1
ATOM 706 O O . GLY A 1 87 ? 3.275 -12.477 4.457 1 97.44 87 GLY A O 1
ATOM 707 N N . VAL A 1 88 ? 4.77 -13.18 3 1 98.31 88 VAL A N 1
ATOM 708 C CA . VAL A 1 88 ? 5.707 -12.094 3.25 1 98.31 88 VAL A CA 1
ATOM 709 C C . VAL A 1 88 ? 5.066 -10.758 2.861 1 98.31 88 VAL A C 1
ATOM 711 O O . VAL A 1 88 ? 5.164 -9.781 3.6 1 98.31 88 VAL A O 1
ATOM 714 N N . ILE A 1 89 ? 4.418 -10.734 1.72 1 98.25 89 ILE A N 1
ATOM 715 C CA . ILE A 1 89 ? 3.756 -9.523 1.241 1 98.25 89 ILE A CA 1
ATOM 716 C C . ILE A 1 89 ? 2.662 -9.109 2.223 1 98.25 89 ILE A C 1
ATOM 718 O O . ILE A 1 89 ? 2.549 -7.938 2.58 1 98.25 89 ILE A O 1
ATOM 722 N N . LEU A 1 90 ? 1.875 -10.047 2.658 1 98.38 90 LEU A N 1
ATOM 723 C CA . LEU A 1 90 ? 0.812 -9.766 3.615 1 98.38 90 LEU A CA 1
ATOM 724 C C . LEU A 1 90 ? 1.379 -9.141 4.887 1 98.38 90 LEU A C 1
ATOM 726 O O . LEU A 1 90 ? 0.841 -8.156 5.395 1 98.38 90 LEU A O 1
ATOM 730 N N . GLN A 1 91 ? 2.445 -9.68 5.371 1 98.5 91 GLN A N 1
ATOM 731 C CA . GLN A 1 91 ? 3.066 -9.133 6.574 1 98.5 91 GLN A CA 1
ATOM 732 C C . GLN A 1 91 ? 3.533 -7.695 6.352 1 98.5 91 GLN A C 1
ATOM 734 O O . GLN A 1 91 ? 3.426 -6.855 7.246 1 98.5 91 GLN A O 1
ATOM 739 N N . ALA A 1 92 ? 4.027 -7.414 5.156 1 98.5 92 ALA A N 1
ATOM 740 C CA . ALA A 1 92 ? 4.461 -6.059 4.832 1 98.5 92 ALA A CA 1
ATOM 741 C C . ALA A 1 92 ? 3.277 -5.094 4.82 1 98.5 92 ALA A C 1
ATOM 743 O O . ALA A 1 92 ? 3.373 -3.975 5.328 1 98.5 92 ALA A O 1
ATOM 744 N N . PHE A 1 93 ? 2.113 -5.578 4.281 1 98.44 93 PHE A N 1
ATOM 745 C CA . PHE A 1 93 ? 0.899 -4.77 4.293 1 98.44 93 PHE A CA 1
ATOM 746 C C . PHE A 1 93 ? 0.445 -4.5 5.723 1 98.44 93 PHE A C 1
ATOM 748 O O . PHE A 1 93 ? 0.062 -3.377 6.059 1 98.44 93 PHE A O 1
ATOM 755 N N . LEU A 1 94 ? 0.531 -5.48 6.566 1 98.69 94 LEU A N 1
ATOM 756 C CA . LEU A 1 94 ? 0.079 -5.344 7.949 1 98.69 94 LEU A CA 1
ATOM 757 C C . LEU A 1 94 ? 0.961 -4.367 8.711 1 98.69 94 LEU A C 1
ATOM 759 O O . LEU A 1 94 ? 0.462 -3.564 9.508 1 98.69 94 LEU A O 1
ATOM 763 N N . ARG A 1 95 ? 2.242 -4.434 8.477 1 98.44 95 ARG A N 1
ATOM 764 C CA . ARG A 1 95 ? 3.148 -3.477 9.102 1 98.44 95 ARG A CA 1
ATOM 765 C C . ARG A 1 95 ? 2.836 -2.053 8.656 1 98.44 95 ARG A C 1
ATOM 767 O O . ARG A 1 95 ? 2.881 -1.12 9.461 1 98.44 95 ARG A O 1
ATOM 774 N N . LEU A 1 96 ? 2.609 -1.939 7.32 1 98.62 96 LEU A N 1
ATOM 775 C CA . LEU A 1 96 ? 2.211 -0.634 6.805 1 98.62 96 LEU A CA 1
ATOM 776 C C . LEU A 1 96 ? 0.935 -0.148 7.484 1 98.62 96 LEU A C 1
ATOM 778 O O . LEU A 1 96 ? 0.833 1.021 7.859 1 98.62 96 LEU A O 1
ATOM 782 N N . LEU A 1 97 ? -0.008 -1.026 7.617 1 98.62 97 LEU A N 1
ATOM 783 C CA . LEU A 1 97 ? -1.282 -0.685 8.242 1 98.62 97 LEU A CA 1
ATOM 784 C C . LEU A 1 97 ? -1.073 -0.193 9.672 1 98.62 97 LEU A C 1
ATOM 786 O O . LEU A 1 97 ? -1.713 0.77 10.102 1 98.62 97 LEU A O 1
ATOM 790 N N . ASP A 1 98 ? -0.174 -0.8 10.375 1 98.62 98 ASP A N 1
ATOM 791 C CA . ASP A 1 98 ? 0.152 -0.372 11.734 1 98.62 98 ASP A CA 1
ATOM 792 C C . ASP A 1 98 ? 0.644 1.073 11.75 1 98.62 98 ASP A C 1
ATOM 794 O O . ASP A 1 98 ? 0.213 1.871 12.586 1 98.62 98 ASP A O 1
ATOM 798 N N . VAL A 1 99 ? 1.528 1.362 10.875 1 98.69 99 VAL A N 1
ATOM 799 C CA . VAL A 1 99 ? 2.107 2.697 10.773 1 98.69 99 VAL A CA 1
ATOM 800 C C . VAL A 1 99 ? 1.018 3.709 10.43 1 98.69 99 VAL A C 1
ATOM 802 O O . VAL A 1 99 ? 0.968 4.801 11.008 1 98.69 99 VAL A O 1
ATOM 805 N N . LEU A 1 100 ? 0.142 3.359 9.523 1 98.56 100 LEU A N 1
ATOM 806 C CA . LEU A 1 100 ? -0.919 4.254 9.078 1 98.56 100 LEU A CA 1
ATOM 807 C C . LEU A 1 100 ? -1.925 4.508 10.195 1 98.56 100 LEU A C 1
ATOM 809 O O . LEU A 1 100 ? -2.434 5.621 10.336 1 98.56 100 LEU A O 1
ATOM 813 N N . HIS A 1 101 ? -2.193 3.508 11.008 1 98.62 101 HIS A N 1
ATOM 814 C CA . HIS A 1 101 ? -3.096 3.688 12.141 1 98.62 101 HIS A CA 1
ATOM 815 C C . HIS A 1 101 ? -2.492 4.625 13.18 1 98.62 101 HIS A C 1
ATOM 817 O O . HIS A 1 101 ? -3.191 5.477 13.734 1 98.62 101 HIS A O 1
ATOM 823 N N . ALA A 1 102 ? -1.25 4.426 13.406 1 98.44 102 ALA A N 1
ATOM 824 C CA . ALA A 1 102 ? -0.572 5.34 14.328 1 98.44 102 ALA A CA 1
ATOM 825 C C . ALA A 1 102 ? -0.643 6.777 13.82 1 98.44 102 ALA A C 1
ATOM 827 O O . ALA A 1 102 ? -0.856 7.707 14.602 1 98.44 102 ALA A O 1
ATOM 828 N N . ALA A 1 103 ? -0.432 6.977 12.555 1 98.25 103 ALA A N 1
ATOM 829 C CA . ALA A 1 103 ? -0.502 8.297 11.938 1 98.25 103 ALA A CA 1
ATOM 830 C C . ALA A 1 103 ? -1.903 8.891 12.062 1 98.25 103 ALA A C 1
ATOM 832 O O . ALA A 1 103 ? -2.059 10.086 12.289 1 98.25 103 ALA A O 1
ATOM 833 N N . ARG A 1 104 ? -2.881 8.055 11.828 1 97.12 104 ARG A N 1
ATOM 834 C CA . ARG A 1 104 ? -4.262 8.508 11.984 1 97.12 104 ARG A CA 1
ATOM 835 C C . ARG A 1 104 ? -4.508 9.023 13.398 1 97.12 104 ARG A C 1
ATOM 837 O O . ARG A 1 104 ? -5.105 10.086 13.578 1 97.12 104 ARG A O 1
ATOM 844 N N . ASP A 1 105 ? -4.105 8.289 14.383 1 97.62 105 ASP A N 1
ATOM 845 C CA . ASP A 1 105 ? -4.305 8.672 15.773 1 97.62 105 ASP A CA 1
ATOM 846 C C . ASP A 1 105 ? -3.6 9.992 16.078 1 97.62 105 ASP A C 1
ATOM 848 O O . ASP A 1 105 ? -4.145 10.844 16.797 1 97.62 105 ASP A O 1
ATOM 852 N N . GLU A 1 106 ? -2.402 10.125 15.586 1 97.62 106 GLU A N 1
ATOM 853 C CA . GLU A 1 106 ? -1.666 11.375 15.734 1 97.62 106 GLU A CA 1
ATOM 854 C C . GLU A 1 106 ? -2.441 12.547 15.133 1 97.62 106 GLU A C 1
ATOM 856 O O . GLU A 1 106 ? -2.566 13.602 15.75 1 97.62 106 GLU A O 1
ATOM 861 N N . LYS A 1 107 ? -2.947 12.383 13.93 1 97.12 107 LYS A N 1
ATOM 862 C CA . LYS A 1 107 ? -3.684 13.453 13.273 1 97.12 107 LYS A CA 1
ATOM 863 C C . LYS A 1 107 ? -4.926 13.844 14.078 1 97.12 107 LYS A C 1
ATOM 865 O O . LYS A 1 107 ? -5.258 15.023 14.188 1 97.12 107 LYS A O 1
ATOM 870 N N . ARG A 1 108 ? -5.617 12.891 14.656 1 96.69 108 ARG A N 1
ATOM 871 C CA . ARG A 1 108 ? -6.789 13.156 15.484 1 96.69 108 ARG A CA 1
ATOM 872 C C . ARG A 1 108 ? -6.41 13.969 16.719 1 96.69 108 ARG A C 1
ATOM 874 O O . ARG A 1 108 ? -7.152 14.867 17.125 1 96.69 108 ARG A O 1
ATOM 881 N N . LYS A 1 109 ? -5.316 13.617 17.281 1 97.38 109 LYS A N 1
ATOM 882 C CA . LYS A 1 109 ? -4.812 14.414 18.391 1 97.38 109 LYS A CA 1
ATOM 883 C C . LYS A 1 109 ? -4.551 15.852 17.969 1 97.38 109 LYS A C 1
ATOM 885 O O . LYS A 1 109 ? -4.883 16.797 18.703 1 97.38 109 LYS A O 1
ATOM 890 N N . HIS A 1 110 ? -3.889 16.109 16.812 1 96.56 110 HIS A N 1
ATOM 891 C CA . HIS A 1 110 ? -3.604 17.438 16.312 1 96.56 110 HIS A CA 1
ATOM 892 C C . HIS A 1 110 ? -4.887 18.234 16.109 1 96.56 110 HIS A C 1
ATOM 894 O O . HIS A 1 110 ? -4.945 19.422 16.469 1 96.56 110 HIS A O 1
ATOM 900 N N . VAL A 1 111 ? -5.91 17.594 15.523 1 96.31 111 VAL A N 1
ATOM 901 C CA . VAL A 1 111 ? -7.191 18.266 15.328 1 96.31 111 VAL A CA 1
ATOM 902 C C . VAL A 1 111 ? -7.758 18.703 16.672 1 96.31 111 VAL A C 1
ATOM 904 O O . VAL A 1 111 ? -8.25 19.828 16.812 1 96.31 111 VAL A O 1
ATOM 907 N N . THR A 1 112 ? -7.684 17.859 17.719 1 96.31 112 THR A N 1
ATOM 908 C CA . THR A 1 112 ? -8.188 18.156 19.047 1 96.31 112 THR A CA 1
ATOM 909 C C . THR A 1 112 ? -7.453 19.344 19.656 1 96.31 112 THR A C 1
ATOM 911 O O . THR A 1 112 ? -8.07 20.203 20.312 1 96.31 112 THR A O 1
ATOM 914 N N . VAL A 1 113 ? -6.125 19.391 19.453 1 94.5 113 VAL A N 1
ATOM 915 C CA . VAL A 1 113 ? -5.312 20.5 19.953 1 94.5 113 VAL A CA 1
ATOM 916 C C . VAL A 1 113 ? -5.824 21.812 19.391 1 94.5 113 VAL A C 1
ATOM 918 O O . VAL A 1 113 ? -5.887 22.828 20.094 1 94.5 113 VAL A O 1
ATOM 921 N N . MET A 1 114 ? -6.277 21.875 18.141 1 92.38 114 MET A N 1
ATOM 922 C CA . MET A 1 114 ? -6.742 23.094 17.5 1 92.38 114 MET A CA 1
ATOM 923 C C . MET A 1 114 ? -8.148 23.453 17.984 1 92.38 114 MET A C 1
ATOM 925 O O . MET A 1 114 ? -8.547 24.625 17.938 1 92.38 114 MET A O 1
ATOM 929 N N . GLU A 1 115 ? -8.93 22.453 18.469 1 88.69 115 GLU A N 1
ATOM 930 C CA . GLU A 1 115 ? -10.305 22.672 18.891 1 88.69 115 GLU A CA 1
ATOM 931 C C . GLU A 1 115 ? -10.359 23.281 20.297 1 88.69 115 GLU A C 1
ATOM 933 O O . GLU A 1 115 ? -11.352 23.906 20.672 1 88.69 115 GLU A O 1
ATOM 938 N N . VAL A 1 116 ? -9.25 23.031 21.078 1 80.5 116 VAL A N 1
ATOM 939 C CA . VAL A 1 116 ? -9.25 23.516 22.453 1 80.5 116 VAL A CA 1
ATOM 940 C C . VAL A 1 116 ? -9.023 25.031 22.453 1 80.5 116 VAL A C 1
ATOM 942 O O . VAL A 1 116 ? -9.375 25.719 23.422 1 80.5 116 VAL A O 1
ATOM 945 N N . HIS A 1 117 ? -8.469 25.625 21.406 1 67.38 117 HIS A N 1
ATOM 946 C CA . HIS A 1 117 ? -8.234 27.062 21.359 1 67.38 117 HIS A CA 1
ATOM 947 C C . HIS A 1 117 ? -9.5 27.812 20.969 1 67.38 117 HIS A C 1
ATOM 949 O O . HIS A 1 117 ? -9.445 28.984 20.594 1 67.38 117 HIS A O 1
ATOM 955 N N . GLU A 1 118 ? -10.781 27.609 21.703 1 52.75 118 GLU A N 1
ATOM 956 C CA . GLU A 1 118 ? -11.945 28.469 21.531 1 52.75 118 GLU A CA 1
ATOM 957 C C . GLU A 1 118 ? -11.672 29.875 22.078 1 52.75 118 GLU A C 1
ATOM 959 O O . GLU A 1 118 ? -10.969 30.031 23.078 1 52.75 118 GLU A O 1
ATOM 964 N N . MET B 1 1 ? -11.648 -7.629 -7.023 1 42.31 1 MET B N 1
ATOM 965 C CA . MET B 1 1 ? -10.422 -8.414 -7.004 1 42.31 1 MET B CA 1
ATOM 966 C C . MET B 1 1 ? -10.641 -9.781 -7.652 1 42.31 1 MET B C 1
ATOM 968 O O . MET B 1 1 ? -11.656 -10.438 -7.402 1 42.31 1 MET B O 1
ATOM 972 N N . VAL B 1 2 ? -10.039 -9.977 -8.758 1 49.09 2 VAL B N 1
ATOM 973 C CA . VAL B 1 2 ? -10.242 -11.25 -9.438 1 49.09 2 VAL B CA 1
ATOM 974 C C . VAL B 1 2 ? -9.859 -12.398 -8.516 1 49.09 2 VAL B C 1
ATOM 976 O O . VAL B 1 2 ? -8.789 -12.375 -7.898 1 49.09 2 VAL B O 1
ATOM 979 N N . SER B 1 3 ? -10.805 -13.094 -8.07 1 63.22 3 SER B N 1
ATOM 980 C CA . SER B 1 3 ? -10.594 -14.281 -7.254 1 63.22 3 SER B CA 1
ATOM 981 C C . SER B 1 3 ? -9.617 -15.242 -7.922 1 63.22 3 SER B C 1
ATOM 983 O O . SER B 1 3 ? -9.633 -15.406 -9.141 1 63.22 3 SER B O 1
ATOM 985 N N . THR B 1 4 ? -8.57 -15.539 -7.25 1 71.75 4 THR B N 1
ATOM 986 C CA . THR B 1 4 ? -7.625 -16.547 -7.73 1 71.75 4 THR B CA 1
ATOM 987 C C . THR B 1 4 ? -8.359 -17.828 -8.125 1 71.75 4 THR B C 1
ATOM 989 O O . THR B 1 4 ? -9.086 -18.406 -7.316 1 71.75 4 THR B O 1
ATOM 992 N N . PRO B 1 5 ? -8.234 -18.188 -9.305 1 80.12 5 PRO B N 1
ATOM 993 C CA . PRO B 1 5 ? -8.938 -19.391 -9.781 1 80.12 5 PRO B CA 1
ATOM 994 C C . PRO B 1 5 ? -8.359 -20.672 -9.211 1 80.12 5 PRO B C 1
ATOM 996 O O . PRO B 1 5 ? -7.23 -20.688 -8.703 1 80.12 5 PRO B O 1
ATOM 999 N N . ASN B 1 6 ? -9.297 -21.766 -9.195 1 86.81 6 ASN B N 1
ATOM 1000 C CA . ASN B 1 6 ? -8.75 -23.109 -8.984 1 86.81 6 ASN B CA 1
ATOM 1001 C C . ASN B 1 6 ? -8.25 -23.719 -10.289 1 86.81 6 ASN B C 1
ATOM 1003 O O . ASN B 1 6 ? -8.266 -23.062 -11.336 1 86.81 6 ASN B O 1
ATOM 1007 N N . PHE B 1 7 ? -7.73 -25.062 -10.266 1 88.75 7 PHE B N 1
ATOM 1008 C CA . PHE B 1 7 ? -7.102 -25.641 -11.445 1 88.75 7 PHE B CA 1
ATOM 1009 C C . PHE B 1 7 ? -8.102 -25.781 -12.586 1 88.75 7 PHE B C 1
ATOM 1011 O O . PHE B 1 7 ? -7.789 -25.484 -13.742 1 88.75 7 PHE B O 1
ATOM 1018 N N . ASP B 1 8 ? -9.312 -26.219 -12.266 1 89 8 ASP B N 1
ATOM 1019 C CA . ASP B 1 8 ? -10.336 -26.391 -13.297 1 89 8 ASP B CA 1
ATOM 1020 C C . ASP B 1 8 ? -10.664 -25.062 -13.969 1 89 8 ASP B C 1
ATOM 1022 O O . ASP B 1 8 ? -10.781 -25 -15.195 1 89 8 ASP B O 1
ATOM 1026 N N . GLU B 1 9 ? -10.812 -24.078 -13.117 1 89.56 9 GLU B N 1
ATOM 1027 C CA . GLU B 1 9 ? -11.086 -22.75 -13.648 1 89.56 9 GLU B CA 1
ATOM 1028 C C . GLU B 1 9 ? -9.93 -22.25 -14.516 1 89.56 9 GLU B C 1
ATOM 1030 O O . GLU B 1 9 ? -10.148 -21.641 -15.562 1 89.56 9 GLU B O 1
ATOM 1035 N N . LEU B 1 10 ? -8.711 -22.5 -14.086 1 90.75 10 LEU B N 1
ATOM 1036 C CA . LEU B 1 10 ? -7.535 -22.094 -14.836 1 90.75 10 LEU B CA 1
ATOM 1037 C C . LEU B 1 10 ? -7.5 -22.75 -16.203 1 90.75 10 LEU B C 1
ATOM 1039 O O . LEU B 1 10 ? -7.199 -22.109 -17.203 1 90.75 10 LEU B O 1
ATOM 1043 N N . LYS B 1 11 ? -7.82 -24 -16.219 1 91.44 11 LYS B N 1
ATOM 1044 C CA . LYS B 1 11 ? -7.859 -24.75 -17.469 1 91.44 11 LYS B CA 1
ATOM 1045 C C . LYS B 1 11 ? -8.898 -24.172 -18.438 1 91.44 11 LYS B C 1
ATOM 1047 O O . LYS B 1 11 ? -8.625 -24.016 -19.625 1 91.44 11 LYS B O 1
ATOM 1052 N N . ASP B 1 12 ? -9.984 -23.844 -17.844 1 92.81 12 ASP B N 1
ATOM 1053 C CA . ASP B 1 12 ? -11.062 -23.266 -18.641 1 92.81 12 ASP B CA 1
ATOM 1054 C C . ASP B 1 12 ? -10.648 -21.922 -19.219 1 92.81 12 ASP B C 1
ATOM 1056 O O . ASP B 1 12 ? -10.875 -21.656 -20.406 1 92.81 12 ASP B O 1
ATOM 1060 N N . ILE B 1 13 ? -10.031 -21.156 -18.391 1 90.81 13 ILE B N 1
ATOM 1061 C CA . ILE B 1 13 ? -9.656 -19.797 -18.797 1 90.81 13 ILE B CA 1
ATOM 1062 C C . ILE B 1 13 ? -8.562 -19.859 -19.859 1 90.81 13 ILE B C 1
ATOM 1064 O O . ILE B 1 13 ? -8.609 -19.125 -20.844 1 90.81 13 ILE B O 1
ATOM 1068 N N . CYS B 1 14 ? -7.605 -20.719 -19.672 1 89.56 14 CYS B N 1
ATOM 1069 C CA . CYS B 1 14 ? -6.484 -20.766 -20.594 1 89.56 14 CYS B CA 1
ATOM 1070 C C . CYS B 1 14 ? -6.812 -21.641 -21.797 1 89.56 14 CYS B C 1
ATOM 1072 O O . CYS B 1 14 ? -6.121 -21.594 -22.812 1 89.56 14 CYS B O 1
ATOM 1074 N N . GLY B 1 15 ? -7.852 -22.609 -21.703 1 90.69 15 GLY B N 1
ATOM 1075 C CA . GLY B 1 15 ? -8.266 -23.484 -22.781 1 90.69 15 GLY B CA 1
ATOM 1076 C C . GLY B 1 15 ? -7.32 -24.656 -22.984 1 90.69 15 GLY B C 1
ATOM 1077 O O . GLY B 1 15 ? -7.121 -25.109 -24.125 1 90.69 15 GLY B O 1
ATOM 1078 N N . SER B 1 16 ? -6.57 -25.078 -22.062 1 90.69 16 SER B N 1
ATOM 1079 C CA . SER B 1 16 ? -5.574 -26.141 -22.141 1 90.69 16 SER B CA 1
ATOM 1080 C C . SER B 1 16 ? -5.531 -26.938 -20.844 1 90.69 16 SER B C 1
ATOM 1082 O O . SER B 1 16 ? -5.625 -26.391 -19.75 1 90.69 16 SER B O 1
ATOM 1084 N N . ASP B 1 17 ? -5.301 -28.25 -21.062 1 88.19 17 ASP B N 1
ATOM 1085 C CA . ASP B 1 17 ? -5.129 -29.141 -19.922 1 88.19 17 ASP B CA 1
ATOM 1086 C C . ASP B 1 17 ? -3.65 -29.375 -19.625 1 88.19 17 ASP B C 1
ATOM 1088 O O . ASP B 1 17 ? -3.309 -30.062 -18.672 1 88.19 17 ASP B O 1
ATOM 1092 N N . GLU B 1 18 ? -2.832 -28.703 -20.375 1 88.56 18 GLU B N 1
ATOM 1093 C CA . GLU B 1 18 ? -1.399 -28.875 -20.156 1 88.56 18 GLU B CA 1
ATOM 1094 C C . GLU B 1 18 ? -0.928 -28.047 -18.953 1 88.56 18 GLU B C 1
ATOM 1096 O O . GLU B 1 18 ? -1.179 -26.844 -18.891 1 88.56 18 GLU B O 1
ATOM 1101 N N . SER B 1 19 ? -0.213 -28.719 -18.047 1 89.56 19 SER B N 1
ATOM 1102 C CA . SER B 1 19 ? 0.223 -28.109 -16.797 1 89.56 19 SER B CA 1
ATOM 1103 C C . SER B 1 19 ? 1.043 -26.844 -17.062 1 89.56 19 SER B C 1
ATOM 1105 O O . SER B 1 19 ? 0.86 -25.828 -16.391 1 89.56 19 SER B O 1
ATOM 1107 N N . LYS B 1 20 ? 1.865 -26.922 -18.016 1 92.25 20 LYS B N 1
ATOM 1108 C CA . LYS B 1 20 ? 2.734 -25.781 -18.328 1 92.25 20 LYS B CA 1
ATOM 1109 C C . LYS B 1 20 ? 1.918 -24.547 -18.688 1 92.25 20 LYS B C 1
ATOM 1111 O O . LYS B 1 20 ? 2.262 -23.438 -18.297 1 92.25 20 LYS B O 1
ATOM 1116 N N . ASP B 1 21 ? 0.817 -24.75 -19.359 1 92.38 21 ASP B N 1
ATOM 1117 C CA . ASP B 1 21 ? 0.017 -23.625 -19.859 1 92.38 21 ASP B CA 1
ATOM 1118 C C . ASP B 1 21 ? -0.772 -22.984 -18.719 1 92.38 21 ASP B C 1
ATOM 1120 O O . ASP B 1 21 ? -0.764 -21.75 -18.578 1 92.38 21 ASP B O 1
ATOM 1124 N N . TYR B 1 22 ? -1.452 -23.812 -17.891 1 92.25 22 TYR B N 1
ATOM 1125 C CA . TYR B 1 22 ? -2.297 -23.172 -16.891 1 92.25 22 TYR B CA 1
ATOM 1126 C C . TYR B 1 22 ? -1.458 -22.625 -15.742 1 92.25 22 TYR B C 1
ATOM 1128 O O . TYR B 1 22 ? -1.813 -21.609 -15.133 1 92.25 22 TYR B O 1
ATOM 1136 N N . PHE B 1 23 ? -0.277 -23.203 -15.445 1 93.62 23 PHE B N 1
ATOM 1137 C CA . PHE B 1 23 ? 0.61 -22.594 -14.461 1 93.62 23 PHE B CA 1
ATOM 1138 C C . PHE B 1 23 ? 1.197 -21.297 -14.992 1 93.62 23 PHE B C 1
ATOM 1140 O O . PHE B 1 23 ? 1.288 -20.297 -14.258 1 93.62 23 PHE B O 1
ATOM 1147 N N . LYS B 1 24 ? 1.622 -21.328 -16.219 1 94.88 24 LYS B N 1
ATOM 1148 C CA . LYS B 1 24 ? 2.125 -20.078 -16.812 1 94.88 24 LYS B CA 1
ATOM 1149 C C . LYS B 1 24 ? 1.087 -18.969 -16.719 1 94.88 24 LYS B C 1
ATOM 1151 O O . LYS B 1 24 ? 1.406 -17.844 -16.328 1 94.88 24 LYS B O 1
ATOM 1156 N N . PHE B 1 25 ? -0.117 -19.297 -17.141 1 94.31 25 PHE B N 1
ATOM 1157 C CA . PHE B 1 25 ? -1.2 -18.312 -17.062 1 94.31 25 PHE B CA 1
ATOM 1158 C C . PHE B 1 25 ? -1.336 -17.766 -15.648 1 94.31 25 PHE B C 1
ATOM 1160 O O . PHE B 1 25 ? -1.449 -16.547 -15.461 1 94.31 25 PHE B O 1
ATOM 1167 N N . LEU B 1 26 ? -1.401 -18.609 -14.625 1 94.75 26 LEU B N 1
ATOM 1168 C CA . LEU B 1 26 ? -1.521 -18.219 -13.227 1 94.75 26 LEU B CA 1
ATOM 1169 C C . LEU B 1 26 ? -0.438 -17.219 -12.844 1 94.75 26 LEU B C 1
ATOM 1171 O O . LEU B 1 26 ? -0.736 -16.141 -12.305 1 94.75 26 LEU B O 1
ATOM 1175 N N . PHE B 1 27 ? 0.788 -17.5 -13.18 1 95.81 27 PHE B N 1
ATOM 1176 C CA . PHE B 1 27 ? 1.89 -16.688 -12.695 1 95.81 27 PHE B CA 1
ATOM 1177 C C . PHE B 1 27 ? 1.984 -15.383 -13.484 1 95.81 27 PHE B C 1
ATOM 1179 O O . PHE B 1 27 ? 2.408 -14.359 -12.953 1 95.81 27 PHE B O 1
ATOM 1186 N N . VAL B 1 28 ? 1.536 -15.43 -14.719 1 95.62 28 VAL B N 1
ATOM 1187 C CA . VAL B 1 28 ? 1.435 -14.188 -15.477 1 95.62 28 VAL B CA 1
ATOM 1188 C C . VAL B 1 28 ? 0.4 -13.273 -14.82 1 95.62 28 VAL B C 1
ATOM 1190 O O . VAL B 1 28 ? 0.622 -12.062 -14.695 1 95.62 28 VAL B O 1
ATOM 1193 N N . GLN B 1 29 ? -0.711 -13.836 -14.398 1 93.69 29 GLN B N 1
ATOM 1194 C CA . GLN B 1 29 ? -1.735 -13.047 -13.719 1 93.69 29 GLN B CA 1
ATOM 1195 C C . GLN B 1 29 ? -1.219 -12.5 -12.391 1 93.69 29 GLN B C 1
ATOM 1197 O O . GLN B 1 29 ? -1.466 -11.344 -12.055 1 93.69 29 GLN B O 1
ATOM 1202 N N . GLU B 1 30 ? -0.48 -13.305 -11.68 1 94.81 30 GLU B N 1
ATOM 1203 C CA . GLU B 1 30 ? 0.112 -12.875 -10.414 1 94.81 30 GLU B CA 1
ATOM 1204 C C . GLU B 1 30 ? 1.087 -11.727 -10.625 1 94.81 30 GLU B C 1
ATOM 1206 O O . GLU B 1 30 ? 1.115 -10.773 -9.844 1 94.81 30 GLU B O 1
ATOM 1211 N N . GLU B 1 31 ? 1.854 -11.844 -11.633 1 95.62 31 GLU B N 1
ATOM 1212 C CA . GLU B 1 31 ? 2.803 -10.781 -11.945 1 95.62 31 GLU B CA 1
ATOM 1213 C C . GLU B 1 31 ? 2.084 -9.469 -12.25 1 95.62 31 GLU B C 1
ATOM 1215 O O . GLU B 1 31 ? 2.48 -8.406 -11.75 1 95.62 31 GLU B O 1
ATOM 1220 N N . ALA B 1 32 ? 1.041 -9.547 -13.023 1 95.75 32 ALA B N 1
ATOM 1221 C CA . ALA B 1 32 ? 0.272 -8.352 -13.391 1 95.75 32 ALA B CA 1
ATOM 1222 C C . ALA B 1 32 ? -0.342 -7.703 -12.156 1 95.75 32 ALA B C 1
ATOM 1224 O O . ALA B 1 32 ? -0.325 -6.477 -12.016 1 95.75 32 ALA B O 1
ATOM 1225 N N . GLU B 1 33 ? -0.896 -8.477 -11.328 1 95.06 33 GLU B N 1
ATOM 1226 C CA . GLU B 1 33 ? -1.477 -7.969 -10.086 1 95.06 33 GLU B CA 1
ATOM 1227 C C . GLU B 1 33 ? -0.419 -7.289 -9.219 1 95.06 33 GLU B C 1
ATOM 1229 O O . GLU B 1 33 ? -0.654 -6.211 -8.68 1 95.06 33 GLU B O 1
ATOM 1234 N N . ASN B 1 34 ? 0.68 -7.949 -9.07 1 96.94 34 ASN B N 1
ATOM 1235 C CA . ASN B 1 34 ? 1.787 -7.387 -8.297 1 96.94 34 ASN B CA 1
ATOM 1236 C C . ASN B 1 34 ? 2.246 -6.051 -8.867 1 96.94 34 ASN B C 1
ATOM 1238 O O . ASN B 1 34 ? 2.541 -5.117 -8.117 1 96.94 34 ASN B O 1
ATOM 1242 N N . GLU B 1 35 ? 2.293 -5.965 -10.133 1 97.75 35 GLU B N 1
ATOM 1243 C CA . GLU B 1 35 ? 2.658 -4.707 -10.781 1 97.75 35 GLU B CA 1
ATOM 1244 C C . GLU B 1 35 ? 1.68 -3.598 -10.414 1 97.75 35 GLU B C 1
ATOM 1246 O O . GLU B 1 35 ? 2.074 -2.438 -10.266 1 97.75 35 GLU B O 1
ATOM 1251 N N . GLY B 1 36 ? 0.436 -3.984 -10.32 1 96.75 36 GLY B N 1
ATOM 1252 C CA . GLY B 1 36 ? -0.548 -3.016 -9.867 1 96.75 36 GLY B CA 1
ATOM 1253 C C . GLY B 1 36 ? -0.254 -2.475 -8.477 1 96.75 36 GLY B C 1
ATOM 1254 O O . GLY B 1 36 ? -0.346 -1.269 -8.242 1 96.75 36 GLY B O 1
ATOM 1255 N N . TYR B 1 37 ? 0.129 -3.359 -7.586 1 97.44 37 TYR B N 1
ATOM 1256 C CA . TYR B 1 37 ? 0.516 -2.932 -6.246 1 97.44 37 TYR B CA 1
ATOM 1257 C C . TYR B 1 37 ? 1.719 -1.998 -6.297 1 97.44 37 TYR B C 1
ATOM 1259 O O . TYR B 1 37 ? 1.748 -0.975 -5.609 1 97.44 37 TYR B O 1
ATOM 1267 N N . ILE B 1 38 ? 2.73 -2.369 -7.109 1 98.44 38 ILE B N 1
ATOM 1268 C CA . ILE B 1 38 ? 3.963 -1.596 -7.223 1 98.44 38 ILE B CA 1
ATOM 1269 C C . ILE B 1 38 ? 3.645 -0.188 -7.719 1 98.44 38 ILE B C 1
ATOM 1271 O O . ILE B 1 38 ? 4.062 0.801 -7.113 1 98.44 38 ILE B O 1
ATOM 1275 N N . ARG B 1 39 ? 2.873 -0.082 -8.789 1 98.44 39 ARG B N 1
ATOM 1276 C CA . ARG B 1 39 ? 2.541 1.213 -9.375 1 98.44 39 ARG B CA 1
ATOM 1277 C C . ARG B 1 39 ? 1.831 2.105 -8.359 1 98.44 39 ARG B C 1
ATOM 1279 O O . ARG B 1 39 ? 2.176 3.279 -8.211 1 98.44 39 ARG B O 1
ATOM 1286 N N . LYS B 1 40 ? 0.887 1.523 -7.641 1 98.12 40 LYS B N 1
ATOM 1287 C CA . LYS B 1 40 ? 0.134 2.307 -6.664 1 98.12 40 LYS B CA 1
ATOM 1288 C C . LYS B 1 40 ? 1.021 2.732 -5.5 1 98.12 40 LYS B C 1
ATOM 1290 O O . LYS B 1 40 ? 0.913 3.857 -5.008 1 98.12 40 LYS B O 1
ATOM 1295 N N . THR B 1 41 ? 1.86 1.858 -5.055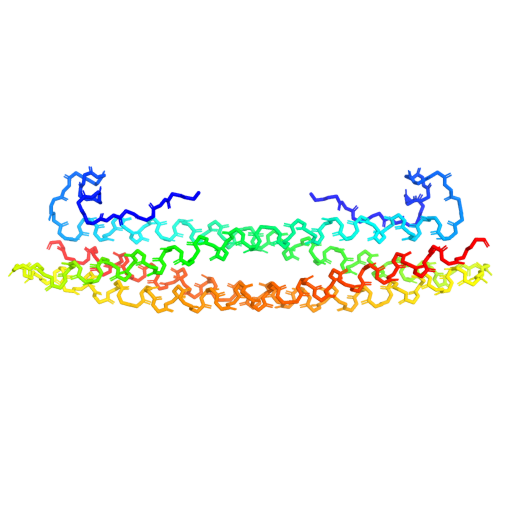 1 98.44 41 THR B N 1
ATOM 1296 C CA . THR B 1 41 ? 2.756 2.172 -3.947 1 98.44 41 THR B CA 1
ATOM 1297 C C . THR B 1 41 ? 3.742 3.268 -4.344 1 98.44 41 THR B C 1
ATOM 1299 O O . THR B 1 41 ? 4.043 4.156 -3.543 1 98.44 41 THR B O 1
ATOM 1302 N N . ILE B 1 42 ? 4.238 3.207 -5.566 1 98.69 42 ILE B N 1
ATOM 1303 C CA . ILE B 1 42 ? 5.121 4.254 -6.062 1 98.69 42 ILE B CA 1
ATOM 1304 C C . ILE B 1 42 ? 4.391 5.598 -6.051 1 98.69 42 ILE B C 1
ATOM 1306 O O . ILE B 1 42 ? 4.949 6.609 -5.625 1 98.69 42 ILE B O 1
ATOM 1310 N N . GLU B 1 43 ? 3.164 5.598 -6.516 1 97.31 43 GLU B N 1
ATOM 1311 C CA . GLU B 1 43 ? 2.342 6.805 -6.496 1 97.31 43 GLU B CA 1
ATOM 1312 C C . GLU B 1 43 ? 2.225 7.363 -5.082 1 97.31 43 GLU B C 1
ATOM 1314 O O . GLU B 1 43 ? 2.322 8.578 -4.879 1 97.31 43 GLU B O 1
ATOM 1319 N N . TRP B 1 44 ? 1.986 6.48 -4.168 1 97.12 44 TRP B N 1
ATOM 1320 C CA . TRP B 1 44 ? 1.853 6.902 -2.777 1 97.12 44 TRP B CA 1
ATOM 1321 C C . TRP B 1 44 ? 3.172 7.449 -2.244 1 97.12 44 TRP B C 1
ATOM 1323 O O . TRP B 1 44 ? 3.191 8.453 -1.526 1 97.12 44 TRP B O 1
ATOM 1333 N N . CYS B 1 45 ? 4.309 6.812 -2.559 1 97.94 45 CYS B N 1
ATOM 1334 C CA . CYS B 1 45 ? 5.629 7.301 -2.172 1 97.94 45 CYS B CA 1
ATOM 1335 C C . CYS B 1 45 ? 5.867 8.703 -2.711 1 97.94 45 CYS B C 1
ATOM 1337 O O . CYS B 1 45 ? 6.34 9.578 -1.984 1 97.94 45 CYS B O 1
ATOM 1339 N N . ASP B 1 46 ? 5.543 8.875 -3.955 1 96.44 46 ASP B N 1
ATOM 1340 C CA . ASP B 1 46 ? 5.711 10.188 -4.57 1 96.44 46 ASP B CA 1
ATOM 1341 C C . ASP B 1 46 ? 4.871 11.242 -3.857 1 96.44 46 ASP B C 1
ATOM 1343 O O . ASP B 1 46 ? 5.352 12.344 -3.582 1 96.44 46 ASP B O 1
ATOM 1347 N N . GLY B 1 47 ? 3.631 10.883 -3.615 1 93.25 47 GLY B N 1
ATOM 1348 C CA . GLY B 1 47 ? 2.766 11.789 -2.881 1 93.25 47 GLY B CA 1
ATOM 1349 C C . GLY B 1 47 ? 3.307 12.148 -1.51 1 93.25 47 GLY B C 1
ATOM 1350 O O . GLY B 1 47 ? 3.234 13.312 -1.094 1 93.25 47 GLY B O 1
ATOM 1351 N N . MET B 1 48 ? 3.891 11.18 -0.815 1 95.25 48 MET B N 1
ATOM 1352 C CA . MET B 1 48 ? 4.438 11.422 0.519 1 95.25 48 MET B CA 1
ATOM 1353 C C . MET B 1 48 ? 5.688 12.289 0.449 1 95.25 48 MET B C 1
ATOM 1355 O O . MET B 1 48 ? 5.895 13.148 1.303 1 95.25 48 MET B O 1
ATOM 1359 N N . HIS B 1 49 ? 6.52 12.078 -0.539 1 96.06 49 HIS B N 1
ATOM 1360 C CA . HIS B 1 49 ? 7.691 12.914 -0.756 1 96.06 49 HIS B CA 1
ATOM 1361 C C . HIS B 1 49 ? 7.293 14.383 -0.937 1 96.06 49 HIS B C 1
ATOM 1363 O O . HIS B 1 49 ? 7.902 15.273 -0.339 1 96.06 49 HIS B O 1
ATOM 1369 N N . GLU B 1 50 ? 6.367 14.562 -1.739 1 92.81 50 GLU B N 1
ATOM 1370 C CA . GLU B 1 50 ? 5.883 15.914 -1.982 1 92.81 50 GLU B CA 1
ATOM 1371 C C . GLU B 1 50 ? 5.344 16.547 -0.701 1 92.81 50 GLU B C 1
ATOM 1373 O O . GLU B 1 50 ? 5.613 17.719 -0.419 1 92.81 50 GLU B O 1
ATOM 1378 N N . LYS B 1 51 ? 4.66 15.805 0.048 1 93.56 51 LYS B N 1
ATOM 1379 C CA . LYS B 1 51 ? 4.086 16.297 1.296 1 93.56 51 LYS B CA 1
ATOM 1380 C C . LYS B 1 51 ? 5.18 16.688 2.285 1 93.56 51 LYS B C 1
ATOM 1382 O O . LYS B 1 51 ? 5.09 17.734 2.941 1 93.56 51 LYS B O 1
ATOM 1387 N N . ILE B 1 52 ? 6.094 15.852 2.438 1 95.56 52 ILE B N 1
ATOM 1388 C CA . ILE B 1 52 ? 7.203 16.125 3.342 1 95.56 52 ILE B CA 1
ATOM 1389 C C . ILE B 1 52 ? 7.883 17.438 2.939 1 95.56 52 ILE B C 1
ATOM 1391 O O . ILE B 1 52 ? 8.172 18.281 3.789 1 95.56 52 ILE B O 1
ATOM 1395 N N . ALA B 1 53 ? 8.109 17.609 1.651 1 94.06 53 ALA B N 1
ATOM 1396 C CA . ALA B 1 53 ? 8.719 18.844 1.153 1 94.06 53 ALA B CA 1
ATOM 1397 C C . ALA B 1 53 ? 7.844 20.047 1.456 1 94.06 53 ALA B C 1
ATOM 1399 O O . ALA B 1 53 ? 8.336 21.078 1.908 1 94.06 53 ALA B O 1
ATOM 1400 N N . LYS B 1 54 ? 6.566 19.922 1.235 1 92.69 54 LYS B N 1
ATOM 1401 C CA . LYS B 1 54 ? 5.629 21.016 1.461 1 92.69 54 LYS B CA 1
ATOM 1402 C C . LYS B 1 54 ? 5.547 21.375 2.941 1 92.69 54 LYS B C 1
ATOM 1404 O O . LYS B 1 54 ? 5.508 22.562 3.301 1 92.69 54 LYS B O 1
ATOM 1409 N N . PHE B 1 55 ? 5.492 20.391 3.789 1 94.56 55 PHE B N 1
ATOM 1410 C CA . PHE B 1 55 ? 5.469 20.641 5.227 1 94.56 55 PHE B CA 1
ATOM 1411 C C . PHE B 1 55 ? 6.758 21.328 5.672 1 94.56 55 PHE B C 1
ATOM 1413 O O . PHE B 1 55 ? 6.734 22.203 6.531 1 94.56 55 PHE B O 1
ATOM 1420 N N . GLY B 1 56 ? 7.863 20.906 5.039 1 93.81 56 GLY B N 1
ATOM 1421 C CA . GLY B 1 56 ? 9.109 21.609 5.305 1 93.81 56 GLY B CA 1
ATOM 1422 C C . GLY B 1 56 ? 9.055 23.094 4.961 1 93.81 56 GLY B C 1
ATOM 1423 O O . GLY B 1 56 ? 9.484 23.938 5.75 1 93.81 56 GLY B O 1
ATOM 1424 N N . ALA B 1 57 ? 8.508 23.375 3.803 1 93.31 57 ALA B N 1
ATOM 1425 C CA . ALA B 1 57 ? 8.359 24.766 3.367 1 93.31 57 ALA B CA 1
ATOM 1426 C C . ALA B 1 57 ? 7.422 25.531 4.293 1 93.31 57 ALA B C 1
ATOM 1428 O O . ALA B 1 57 ? 7.676 26.688 4.617 1 93.31 57 ALA B O 1
ATOM 1429 N N . MET B 1 58 ? 6.371 24.938 4.746 1 93 58 MET B N 1
ATOM 1430 C CA . MET B 1 58 ? 5.414 25.5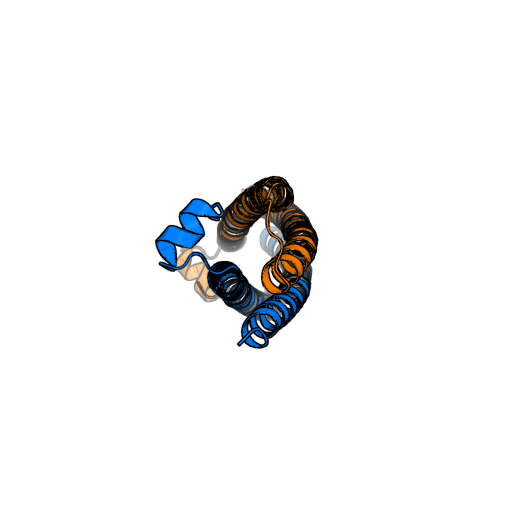62 5.648 1 93 58 MET B CA 1
ATOM 1431 C C . MET B 1 58 ? 6.059 25.875 6.996 1 93 58 MET B C 1
ATOM 1433 O O . MET B 1 58 ? 5.789 26.922 7.598 1 93 58 MET B O 1
ATOM 1437 N N . LEU B 1 59 ? 6.836 24.969 7.484 1 93.62 59 LEU B N 1
ATOM 1438 C CA . LEU B 1 59 ? 7.535 25.188 8.75 1 93.62 59 LEU B CA 1
ATOM 1439 C C . LEU B 1 59 ? 8.461 26.391 8.656 1 93.62 59 LEU B C 1
ATOM 1441 O O . LEU B 1 59 ? 8.492 27.234 9.562 1 93.62 59 LEU B O 1
ATOM 1445 N N . GLU B 1 60 ? 9.125 26.531 7.504 1 91.5 60 GLU B N 1
ATOM 1446 C CA . GLU B 1 60 ? 9.992 27.688 7.289 1 91.5 60 GLU B CA 1
ATOM 1447 C C . GLU B 1 60 ? 9.188 28.984 7.23 1 91.5 60 GLU B C 1
ATOM 1449 O O . GLU B 1 60 ? 9.562 29.984 7.848 1 91.5 60 GLU B O 1
ATOM 1454 N N . GLU B 1 61 ? 8.109 28.891 6.547 1 88.31 61 GLU B N 1
ATOM 1455 C CA . GLU B 1 61 ? 7.23 30.047 6.418 1 88.31 61 GLU B CA 1
ATOM 1456 C C . GLU B 1 61 ? 6.621 30.438 7.766 1 88.31 61 GLU B C 1
ATOM 1458 O O . GLU B 1 61 ? 6.559 31.609 8.109 1 88.31 61 GLU B O 1
ATOM 1463 N N . GLY B 1 62 ? 6.113 29.438 8.469 1 87.69 62 GLY B N 1
ATOM 1464 C CA . GLY B 1 62 ? 5.457 29.672 9.75 1 87.69 62 GLY B CA 1
ATOM 1465 C C . GLY B 1 62 ? 6.379 30.297 10.781 1 87.69 62 GLY B C 1
ATOM 1466 O O . GLY B 1 62 ? 5.926 31.031 11.656 1 87.69 62 GLY B O 1
ATOM 1467 N N . GLN B 1 63 ? 7.66 30 10.703 1 87.38 63 GLN B N 1
ATOM 1468 C CA . GLN B 1 63 ? 8.641 30.547 11.625 1 87.38 63 GLN B CA 1
ATOM 1469 C C . GLN B 1 63 ? 8.875 32.031 11.367 1 87.38 63 GLN B C 1
ATOM 1471 O O . GLN B 1 63 ? 9.406 32.75 12.227 1 87.38 63 GLN B O 1
ATOM 1476 N N . ARG B 1 64 ? 8.344 32.5 10.203 1 80.38 64 ARG B N 1
ATOM 1477 C CA . ARG B 1 64 ? 8.586 33.906 9.812 1 80.38 64 ARG B CA 1
ATOM 1478 C C . ARG B 1 64 ? 7.426 34.781 10.227 1 80.38 64 ARG B C 1
ATOM 1480 O O . ARG B 1 64 ? 7.496 36 10.078 1 80.38 64 ARG B O 1
ATOM 1487 N N . PHE B 1 65 ? 6.465 34.094 10.758 1 77 65 PHE B N 1
ATOM 1488 C CA . PHE B 1 65 ? 5.336 34.906 11.164 1 77 65 PHE B CA 1
ATOM 1489 C C . PHE B 1 65 ? 5.715 35.781 12.344 1 77 65 PHE B C 1
ATOM 1491 O O . PHE B 1 65 ? 6.555 35.438 13.164 1 77 65 PHE B O 1
ATOM 1498 N N . SER B 1 66 ? 5.27 36.969 12.375 1 68.69 66 SER B N 1
ATOM 1499 C CA . SER B 1 66 ? 5.621 38 13.359 1 68.69 66 SER B CA 1
ATOM 1500 C C . SER B 1 66 ? 4.766 37.875 14.617 1 68.69 66 SER B C 1
ATOM 1502 O O . SER B 1 66 ? 5.18 38.281 15.703 1 68.69 66 SER B O 1
ATOM 1504 N N . HIS B 1 67 ? 3.611 37.375 14.469 1 68.5 67 HIS B N 1
ATOM 1505 C CA . HIS B 1 67 ? 2.723 37.25 15.617 1 68.5 67 HIS B CA 1
ATOM 1506 C C . HIS B 1 67 ? 2.363 35.781 15.867 1 68.5 67 HIS B C 1
ATOM 1508 O O . HIS B 1 67 ? 1.837 35.125 14.977 1 68.5 67 HIS B O 1
ATOM 1514 N N . PHE B 1 68 ? 2.926 35.344 16.984 1 73.12 68 PHE B N 1
ATOM 1515 C CA . PHE B 1 68 ? 2.658 33.969 17.391 1 73.12 68 PHE B CA 1
ATOM 1516 C C . PHE B 1 68 ? 1.655 33.906 18.531 1 73.12 68 PHE B C 1
ATOM 1518 O O . PHE B 1 68 ? 1.912 34.438 19.609 1 73.12 68 PHE B O 1
ATOM 1525 N N . ASP B 1 69 ? 0.445 33.594 18.172 1 80.62 69 ASP B N 1
ATOM 1526 C CA . ASP B 1 69 ? -0.432 33.281 19.281 1 80.62 69 ASP B CA 1
ATOM 1527 C C . ASP B 1 69 ? -0.286 31.797 19.672 1 80.62 69 ASP B C 1
ATOM 1529 O O . ASP B 1 69 ? 0.527 31.078 19.094 1 80.62 69 ASP B O 1
ATOM 1533 N N . VAL B 1 70 ? -0.942 31.5 20.719 1 85.88 70 VAL B N 1
ATOM 1534 C CA . VAL B 1 70 ? -0.797 30.172 21.281 1 85.88 70 VAL B CA 1
ATOM 1535 C C . VAL B 1 70 ? -1.213 29.125 20.25 1 85.88 70 VAL B C 1
ATOM 1537 O O . VAL B 1 70 ? -0.553 28.094 20.109 1 85.88 70 VAL B O 1
ATOM 1540 N N . ALA B 1 71 ? -2.234 29.469 19.516 1 87.75 71 ALA B N 1
ATOM 1541 C CA . ALA B 1 71 ? -2.732 28.516 18.531 1 87.75 71 ALA B CA 1
ATOM 1542 C C . ALA B 1 71 ? -1.717 28.312 17.406 1 87.75 71 ALA B C 1
ATOM 1544 O O . ALA B 1 71 ? -1.576 27.203 16.875 1 87.75 71 ALA B O 1
ATOM 1545 N N . HIS B 1 72 ? -1.087 29.312 17.016 1 91.25 72 HIS B N 1
ATOM 1546 C CA . HIS B 1 72 ? -0.057 29.219 15.992 1 91.25 72 HIS B CA 1
ATOM 1547 C C . HIS B 1 72 ? 1.087 28.312 16.438 1 91.25 72 HIS B C 1
ATOM 1549 O O . HIS B 1 72 ? 1.523 27.438 15.688 1 91.25 72 HIS B O 1
ATOM 1555 N N . TRP B 1 73 ? 1.464 28.578 17.641 1 92 73 TRP B N 1
ATOM 1556 C CA . TRP B 1 73 ? 2.562 27.781 18.172 1 92 73 TRP B CA 1
ATOM 1557 C C . TRP B 1 73 ? 2.182 26.297 18.25 1 92 73 TRP B C 1
ATOM 1559 O O . TRP B 1 73 ? 2.947 25.438 17.812 1 92 73 TRP B O 1
ATOM 1569 N N . ASP B 1 74 ? 1.03 26.016 18.766 1 92.81 74 ASP B N 1
ATOM 1570 C CA . ASP B 1 74 ? 0.545 24.641 18.844 1 92.81 74 ASP B CA 1
ATOM 1571 C C . ASP B 1 74 ? 0.449 24.031 17.453 1 92.81 74 ASP B C 1
ATOM 1573 O O . ASP B 1 74 ? 0.821 22.875 17.25 1 92.81 74 ASP B O 1
ATOM 1577 N N . GLY B 1 75 ? -0.005 24.844 16.484 1 93.56 75 GLY B N 1
ATOM 1578 C CA . GLY B 1 75 ? -0.108 24.375 15.109 1 93.56 75 GLY B CA 1
ATOM 1579 C C . GLY B 1 75 ? 1.236 24.031 14.5 1 93.56 75 GLY B C 1
ATOM 1580 O O . GLY B 1 75 ? 1.374 23.016 13.82 1 93.56 75 GLY B O 1
ATOM 1581 N N . MET B 1 76 ? 2.18 24.844 14.82 1 94.31 76 MET B N 1
ATOM 1582 C CA . MET B 1 76 ? 3.527 24.625 14.305 1 94.31 76 MET B CA 1
ATOM 1583 C C . MET B 1 76 ? 4.145 23.375 14.938 1 94.31 76 MET B C 1
ATOM 1585 O O . MET B 1 76 ? 4.828 22.609 14.258 1 94.31 76 MET B O 1
ATOM 1589 N N . GLU B 1 77 ? 3.936 23.156 16.156 1 94.94 77 GLU B N 1
ATOM 1590 C CA . GLU B 1 77 ? 4.414 21.938 16.812 1 94.94 77 GLU B CA 1
ATOM 1591 C C . GLU B 1 77 ? 3.781 20.688 16.203 1 94.94 77 GLU B C 1
ATOM 1593 O O . GLU B 1 77 ? 4.473 19.703 15.945 1 94.94 77 GLU B O 1
ATOM 1598 N N . CYS B 1 78 ? 2.504 20.766 15.969 1 96.62 78 CYS B N 1
ATOM 1599 C CA . CYS B 1 78 ? 1.805 19.672 15.305 1 96.62 78 CYS B CA 1
ATOM 1600 C C . CYS B 1 78 ? 2.375 19.422 13.914 1 96.62 78 CYS B C 1
ATOM 1602 O O . CYS B 1 78 ? 2.496 18.281 13.477 1 96.62 78 CYS B O 1
ATOM 1604 N N . LEU B 1 79 ? 2.662 20.5 13.227 1 95.69 79 LEU B N 1
ATOM 1605 C CA . LEU B 1 79 ? 3.221 20.391 11.883 1 95.69 79 LEU B CA 1
ATOM 1606 C C . LEU B 1 79 ? 4.566 19.672 11.914 1 95.69 79 LEU B C 1
ATOM 1608 O O . LEU B 1 79 ? 4.863 18.859 11.039 1 95.69 79 LEU B O 1
ATOM 1612 N N . VAL B 1 80 ? 5.402 19.953 12.883 1 96.56 80 VAL B N 1
ATOM 1613 C CA . VAL B 1 80 ? 6.691 19.297 13.047 1 96.56 80 VAL B CA 1
ATOM 1614 C C . VAL B 1 80 ? 6.477 17.797 13.258 1 96.56 80 VAL B C 1
ATOM 1616 O O . VAL B 1 80 ? 7.137 16.969 12.617 1 96.56 80 VAL B O 1
ATOM 1619 N N . GLU B 1 81 ? 5.578 17.422 14.148 1 97.06 81 GLU B N 1
ATOM 1620 C CA . GLU B 1 81 ? 5.27 16.031 14.414 1 97.06 81 GLU B CA 1
ATOM 1621 C C . GLU B 1 81 ? 4.746 15.328 13.164 1 97.06 81 GLU B C 1
ATOM 1623 O O . GLU B 1 81 ? 5.125 14.188 12.875 1 97.06 81 GLU B O 1
ATOM 1628 N N . ALA B 1 82 ? 3.879 16.031 12.461 1 96.31 82 ALA B N 1
ATOM 1629 C CA . ALA B 1 82 ? 3.307 15.461 11.242 1 96.31 82 ALA B CA 1
ATOM 1630 C C . ALA B 1 82 ? 4.391 15.195 10.195 1 96.31 82 ALA B C 1
ATOM 1632 O O . ALA B 1 82 ? 4.348 14.188 9.492 1 96.31 82 ALA B O 1
ATOM 1633 N N . GLN B 1 83 ? 5.273 16.141 10.07 1 95.62 83 GLN B N 1
ATOM 1634 C CA . GLN B 1 83 ? 6.371 15.961 9.125 1 95.62 83 GLN B CA 1
ATOM 1635 C C . GLN B 1 83 ? 7.184 14.711 9.461 1 95.62 83 GLN B C 1
ATOM 1637 O O . GLN B 1 83 ? 7.512 13.922 8.578 1 95.62 83 GLN B O 1
ATOM 1642 N N . ALA B 1 84 ? 7.527 14.555 10.68 1 96.94 84 ALA B N 1
ATOM 1643 C CA . ALA B 1 84 ? 8.258 13.375 11.125 1 96.94 84 ALA B CA 1
ATOM 1644 C C . ALA B 1 84 ? 7.48 12.102 10.828 1 96.94 84 ALA B C 1
ATOM 1646 O O . ALA B 1 84 ? 8.047 11.117 10.344 1 96.94 84 ALA B O 1
ATOM 1647 N N . ARG B 1 85 ? 6.195 12.086 11.102 1 97.38 85 ARG B N 1
ATOM 1648 C CA . ARG B 1 85 ? 5.332 10.938 10.867 1 97.38 85 ARG B CA 1
ATOM 1649 C C . ARG B 1 85 ? 5.262 10.594 9.383 1 97.38 85 ARG B C 1
ATOM 1651 O O . ARG B 1 85 ? 5.27 9.422 9.008 1 97.38 85 ARG B O 1
ATOM 1658 N N . ASN B 1 86 ? 5.145 11.641 8.594 1 96.69 86 ASN B N 1
ATOM 1659 C CA . ASN B 1 86 ? 5.137 11.414 7.152 1 96.69 86 ASN B CA 1
ATOM 1660 C C . ASN B 1 86 ? 6.418 10.727 6.688 1 96.69 86 ASN B C 1
ATOM 1662 O O . ASN B 1 86 ? 6.387 9.898 5.77 1 96.69 86 ASN B O 1
ATOM 1666 N N . GLY B 1 87 ? 7.535 11.086 7.281 1 97.5 87 GLY B N 1
ATOM 1667 C CA . GLY B 1 87 ? 8.773 10.367 7 1 97.5 87 GLY B CA 1
ATOM 1668 C C . GLY B 1 87 ? 8.695 8.891 7.336 1 97.5 87 GLY B C 1
ATOM 1669 O O . GLY B 1 87 ? 9.18 8.055 6.578 1 97.5 87 GLY B O 1
ATOM 1670 N N . VAL B 1 88 ? 8.148 8.578 8.477 1 98.44 88 VAL B N 1
ATOM 1671 C CA . VAL B 1 88 ? 7.973 7.195 8.906 1 98.44 88 VAL B CA 1
ATOM 1672 C C . VAL B 1 88 ? 7.078 6.457 7.91 1 98.44 88 VAL B C 1
ATOM 1674 O O . VAL B 1 88 ? 7.371 5.32 7.527 1 98.44 88 VAL B O 1
ATOM 1677 N N . ILE B 1 89 ? 5.988 7.086 7.508 1 98.31 89 ILE B N 1
ATOM 1678 C CA . ILE B 1 89 ? 5.062 6.488 6.551 1 98.31 89 ILE B CA 1
ATOM 1679 C C . ILE B 1 89 ? 5.789 6.223 5.23 1 98.31 89 ILE B C 1
ATOM 1681 O O . ILE B 1 89 ? 5.656 5.145 4.648 1 98.31 89 ILE B O 1
ATOM 1685 N N . LEU B 1 90 ? 6.535 7.176 4.766 1 98.38 90 LEU B N 1
ATOM 1686 C CA . LEU B 1 90 ? 7.289 7.012 3.527 1 98.38 90 LEU B CA 1
ATOM 1687 C C . LEU B 1 90 ? 8.227 5.812 3.613 1 98.38 90 LEU B C 1
ATOM 1689 O O . LEU B 1 90 ? 8.289 5.004 2.686 1 98.38 90 LEU B O 1
ATOM 1693 N N . GLN B 1 91 ? 8.906 5.672 4.707 1 98.56 91 GLN B N 1
ATOM 1694 C CA . GLN B 1 91 ? 9.812 4.539 4.879 1 98.56 91 GLN B CA 1
ATOM 1695 C C . GLN B 1 91 ? 9.055 3.219 4.836 1 98.56 91 GLN B C 1
ATOM 1697 O O . GLN B 1 91 ? 9.539 2.232 4.281 1 98.56 91 GLN B O 1
ATOM 1702 N N . ALA B 1 92 ? 7.867 3.201 5.406 1 98.56 92 ALA B N 1
ATOM 1703 C CA . ALA B 1 92 ? 7.047 1.992 5.375 1 98.56 92 ALA B CA 1
ATOM 1704 C C . ALA B 1 92 ? 6.637 1.644 3.947 1 98.56 92 ALA B C 1
ATOM 1706 O O . ALA B 1 92 ? 6.68 0.477 3.549 1 98.56 92 ALA B O 1
ATOM 1707 N N . PHE B 1 93 ? 6.293 2.705 3.135 1 98.5 93 PHE B N 1
ATOM 1708 C CA . PHE B 1 93 ? 5.969 2.488 1.729 1 98.5 93 PHE B CA 1
ATOM 1709 C C . PHE B 1 93 ? 7.172 1.937 0.973 1 98.5 93 PHE B C 1
ATOM 1711 O O . PHE B 1 93 ? 7.031 1.015 0.166 1 98.5 93 PHE B O 1
ATOM 1718 N N . LEU B 1 94 ? 8.336 2.447 1.245 1 98.69 94 LEU B N 1
ATOM 1719 C CA . LEU B 1 94 ? 9.547 2.02 0.545 1 98.69 94 LEU B CA 1
ATOM 1720 C C . LEU B 1 94 ? 9.883 0.572 0.88 1 98.69 94 LEU B C 1
ATOM 1722 O O . LEU B 1 94 ? 10.289 -0.195 0.003 1 98.69 94 LEU B O 1
ATOM 1726 N N . ARG B 1 95 ? 9.734 0.227 2.137 1 98.44 95 ARG B N 1
ATOM 1727 C CA . ARG B 1 95 ? 9.969 -1.16 2.525 1 98.44 95 ARG B CA 1
ATOM 1728 C C . ARG B 1 95 ? 8.992 -2.096 1.816 1 98.44 95 ARG B C 1
ATOM 1730 O O . ARG B 1 95 ? 9.375 -3.188 1.388 1 98.44 95 ARG B O 1
ATOM 1737 N N . LEU B 1 96 ? 7.695 -1.645 1.807 1 98.62 96 LEU B N 1
ATOM 1738 C CA . LEU B 1 96 ? 6.707 -2.424 1.071 1 98.62 96 LEU B CA 1
ATOM 1739 C C . LEU B 1 96 ?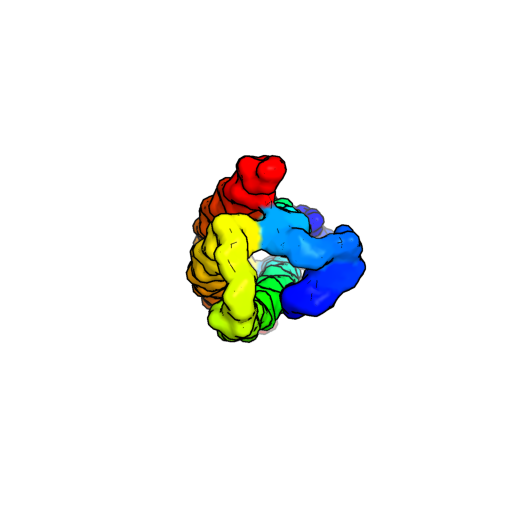 7.113 -2.576 -0.391 1 98.62 96 LEU B C 1
ATOM 1741 O O . LEU B 1 96 ? 7.008 -3.666 -0.959 1 98.62 96 LEU B O 1
ATOM 1745 N N . LEU B 1 97 ? 7.531 -1.517 -0.967 1 98.56 97 LEU B N 1
ATOM 1746 C CA . LEU B 1 97 ? 7.941 -1.526 -2.367 1 98.56 97 LEU B CA 1
ATOM 1747 C C . LEU B 1 97 ? 9.07 -2.525 -2.594 1 98.56 97 LEU B C 1
ATOM 1749 O O . LEU B 1 97 ? 9.086 -3.238 -3.6 1 98.56 97 LEU B O 1
ATOM 1753 N N . ASP B 1 98 ? 10 -2.602 -1.684 1 98.56 98 ASP B N 1
ATOM 1754 C CA . ASP B 1 98 ? 11.086 -3.57 -1.771 1 98.56 98 ASP B CA 1
ATOM 1755 C C . ASP B 1 98 ? 10.547 -4.996 -1.83 1 98.56 98 ASP B C 1
ATOM 1757 O O . ASP B 1 98 ? 10.992 -5.805 -2.65 1 98.56 98 ASP B O 1
ATOM 1761 N N . VAL B 1 99 ? 9.656 -5.285 -0.971 1 98.69 99 VAL B N 1
ATOM 1762 C CA . VAL B 1 99 ? 9.055 -6.613 -0.896 1 98.69 99 VAL B CA 1
ATOM 1763 C C . VAL B 1 99 ? 8.32 -6.922 -2.199 1 98.69 99 VAL B C 1
ATOM 1765 O O . VAL B 1 99 ? 8.43 -8.031 -2.73 1 98.69 99 VAL B O 1
ATOM 1768 N N . LEU B 1 100 ? 7.605 -5.969 -2.719 1 98.5 100 LEU B N 1
ATOM 1769 C CA . LEU B 1 100 ? 6.82 -6.152 -3.936 1 98.5 100 LEU B CA 1
ATOM 1770 C C . LEU B 1 100 ? 7.734 -6.367 -5.141 1 98.5 100 LEU B C 1
ATOM 1772 O O . LEU B 1 100 ? 7.418 -7.164 -6.027 1 98.5 100 LEU B O 1
ATOM 1776 N N . HIS B 1 101 ? 8.859 -5.676 -5.172 1 98.62 101 HIS B N 1
ATOM 1777 C CA . HIS B 1 101 ? 9.812 -5.875 -6.258 1 98.62 101 HIS B CA 1
ATOM 1778 C C . HIS B 1 101 ? 10.422 -7.273 -6.211 1 98.62 101 HIS B C 1
ATO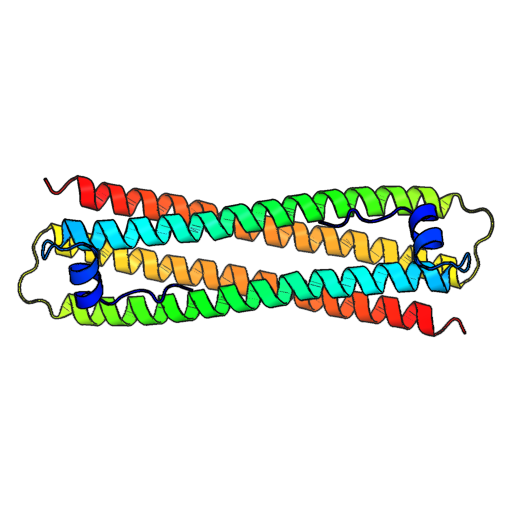M 1780 O O . HIS B 1 101 ? 10.578 -7.922 -7.246 1 98.62 101 HIS B O 1
ATOM 1786 N N . ALA B 1 102 ? 10.75 -7.688 -5.035 1 98.31 102 ALA B N 1
ATOM 1787 C CA . ALA B 1 102 ? 11.258 -9.047 -4.891 1 98.31 102 ALA B CA 1
ATOM 1788 C C . ALA B 1 102 ? 10.227 -10.07 -5.375 1 98.31 102 ALA B C 1
ATOM 1790 O O . ALA B 1 102 ? 10.578 -11.047 -6.035 1 98.31 102 ALA B O 1
ATOM 1791 N N . ALA B 1 103 ? 8.992 -9.883 -5.039 1 98.06 103 ALA B N 1
ATOM 1792 C CA . ALA B 1 103 ? 7.902 -10.766 -5.461 1 98.06 103 ALA B CA 1
ATOM 1793 C C . ALA B 1 103 ? 7.758 -10.766 -6.98 1 98.06 103 ALA B C 1
ATOM 1795 O O . ALA B 1 103 ? 7.488 -11.805 -7.582 1 98.06 103 ALA B O 1
ATOM 1796 N N . ARG B 1 104 ? 7.832 -9.594 -7.543 1 96.94 104 ARG B N 1
ATOM 1797 C CA . ARG B 1 104 ? 7.773 -9.492 -9 1 96.94 104 ARG B CA 1
ATOM 1798 C C . ARG B 1 104 ? 8.859 -10.336 -9.648 1 96.94 104 ARG B C 1
ATOM 1800 O O . ARG B 1 104 ? 8.594 -11.07 -10.602 1 96.94 104 ARG B O 1
ATOM 1807 N N . ASP B 1 105 ? 10.07 -10.227 -9.195 1 97.19 105 ASP B N 1
ATOM 1808 C CA . ASP B 1 105 ? 11.195 -10.977 -9.758 1 97.19 105 ASP B CA 1
ATOM 1809 C C . ASP B 1 105 ? 10.961 -12.477 -9.625 1 97.19 105 ASP B C 1
ATOM 1811 O O . ASP B 1 105 ? 11.258 -13.242 -10.555 1 97.19 105 ASP B O 1
ATOM 1815 N N . GLU B 1 106 ? 10.492 -12.883 -8.477 1 97.5 106 GLU B N 1
ATOM 1816 C CA . GLU B 1 106 ? 10.148 -14.281 -8.266 1 97.5 106 GLU B CA 1
ATOM 1817 C C . GLU B 1 106 ? 9.109 -14.758 -9.289 1 97.5 106 GLU B C 1
ATOM 1819 O O . GLU B 1 106 ? 9.258 -15.828 -9.875 1 97.5 106 GLU B O 1
ATOM 1824 N N . LYS B 1 107 ? 8.055 -14 -9.5 1 96.81 107 LYS B N 1
ATOM 1825 C CA . LYS B 1 107 ? 7.016 -14.383 -10.445 1 96.81 107 LYS B CA 1
ATOM 1826 C C . LYS B 1 107 ? 7.57 -14.508 -11.859 1 96.81 107 LYS B C 1
ATOM 1828 O O . LYS B 1 107 ? 7.203 -15.422 -12.602 1 96.81 107 LYS B O 1
ATOM 1833 N N . ARG B 1 108 ? 8.461 -13.617 -12.258 1 96.56 108 ARG B N 1
ATOM 1834 C CA . ARG B 1 108 ? 9.094 -13.68 -13.57 1 96.56 108 ARG B CA 1
ATOM 1835 C C . ARG B 1 108 ? 9.906 -14.961 -13.727 1 96.56 108 ARG B C 1
ATOM 1837 O O . ARG B 1 108 ? 9.914 -15.57 -14.797 1 96.56 108 ARG B O 1
ATOM 1844 N N . LYS B 1 109 ? 10.594 -15.297 -12.688 1 97.31 109 LYS B N 1
ATOM 1845 C CA . LYS B 1 109 ? 11.312 -16.562 -12.695 1 97.31 109 LYS B CA 1
ATOM 1846 C C . LYS B 1 109 ? 10.352 -17.734 -12.898 1 97.31 109 LYS B C 1
ATOM 1848 O O . LYS B 1 109 ? 10.641 -18.656 -13.664 1 97.31 109 LYS B O 1
ATOM 1853 N N . HIS B 1 110 ? 9.188 -17.812 -12.188 1 96.5 110 HIS B N 1
ATOM 1854 C CA . HIS B 1 110 ? 8.203 -18.875 -12.312 1 96.5 110 HIS B CA 1
ATOM 1855 C C . HIS B 1 110 ? 7.68 -18.969 -13.742 1 96.5 110 HIS B C 1
ATOM 1857 O O . HIS B 1 110 ? 7.531 -20.078 -14.273 1 96.5 110 HIS B O 1
ATOM 1863 N N . VAL B 1 111 ? 7.379 -17.812 -14.336 1 96.25 111 VAL B N 1
ATOM 1864 C CA . VAL B 1 111 ? 6.91 -17.812 -15.719 1 96.25 111 VAL B CA 1
ATOM 1865 C C . VAL B 1 111 ? 7.965 -18.438 -16.625 1 96.25 111 VAL B C 1
ATOM 1867 O O . VAL B 1 111 ? 7.641 -19.25 -17.5 1 96.25 111 VAL B O 1
ATOM 1870 N N . THR B 1 112 ? 9.25 -18.109 -16.453 1 96.31 112 THR B N 1
ATOM 1871 C CA . THR B 1 112 ? 10.352 -18.641 -17.25 1 96.31 112 THR B CA 1
ATOM 1872 C C . THR B 1 112 ? 10.453 -20.156 -17.109 1 96.31 112 THR B C 1
ATOM 1874 O O . THR B 1 112 ? 10.688 -20.859 -18.078 1 96.31 112 THR B O 1
ATOM 1877 N N . VAL B 1 113 ? 10.273 -20.641 -15.852 1 94.5 113 VAL B N 1
ATOM 1878 C CA . VAL B 1 113 ? 10.32 -22.078 -15.578 1 94.5 113 VAL B CA 1
ATOM 1879 C C . VAL B 1 113 ? 9.266 -22.797 -16.422 1 94.5 113 VAL B C 1
ATOM 1881 O O . VAL B 1 113 ? 9.523 -23.875 -16.969 1 94.5 113 VAL B O 1
ATOM 1884 N N . MET B 1 114 ? 8.086 -22.203 -16.641 1 92.44 114 MET B N 1
ATOM 1885 C CA . MET B 1 114 ? 7.012 -22.844 -17.391 1 92.44 114 MET B CA 1
ATOM 1886 C C . MET B 1 114 ? 7.277 -22.766 -18.891 1 92.44 114 MET B C 1
ATOM 1888 O O . MET B 1 114 ? 6.766 -23.578 -19.656 1 92.44 114 MET B O 1
ATOM 1892 N N . GLU B 1 115 ? 8.094 -21.797 -19.359 1 88.75 115 GLU B N 1
ATOM 1893 C CA . GLU B 1 115 ? 8.367 -21.594 -20.766 1 88.75 115 GLU B CA 1
ATOM 1894 C C . GLU B 1 115 ? 9.406 -22.594 -21.281 1 88.75 115 GLU B C 1
ATOM 1896 O O . GLU B 1 115 ? 9.492 -22.844 -22.484 1 88.75 115 GLU B O 1
ATOM 1901 N N . VAL B 1 116 ? 10.219 -23.156 -20.312 1 81.31 116 VAL B N 1
ATOM 1902 C CA . VAL B 1 116 ? 11.289 -24.062 -20.734 1 81.31 116 VAL B CA 1
ATOM 1903 C C . VAL B 1 116 ? 10.695 -25.422 -21.078 1 81.31 116 VAL B C 1
ATOM 1905 O O . VAL B 1 116 ? 11.32 -26.219 -21.781 1 81.31 116 VAL B O 1
ATOM 1908 N N . HIS B 1 117 ? 9.5 -25.766 -20.625 1 67.81 117 HIS B N 1
ATOM 1909 C CA . HIS B 1 117 ? 8.891 -27.062 -20.906 1 67.81 117 HIS B CA 1
ATOM 1910 C C . HIS B 1 117 ? 8.211 -27.062 -22.266 1 67.81 117 HIS B C 1
ATOM 1912 O O . HIS B 1 117 ? 7.438 -27.969 -22.578 1 67.81 117 HIS B O 1
ATOM 1918 N N . GLU B 1 118 ? 8.992 -26.859 -23.594 1 54.97 118 GLU B N 1
ATOM 1919 C CA . GLU B 1 118 ? 8.438 -27.062 -24.938 1 54.97 118 GLU B CA 1
ATOM 1920 C C . GLU B 1 118 ? 8.117 -28.531 -25.172 1 54.97 118 GLU B C 1
ATOM 1922 O O . GLU B 1 118 ? 8.836 -29.422 -24.719 1 54.97 118 GLU B O 1
#